Protein AF-A0A7J9DS82-F1 (afdb_monomer)
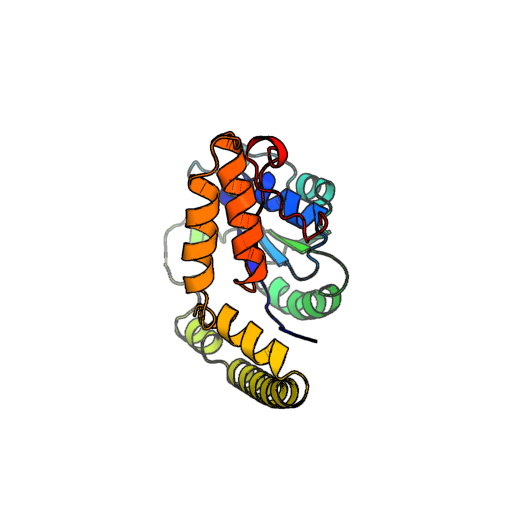
Radius of gyration: 23.94 Å; Cα contacts (8 Å, |Δi|>4): 193; chains: 1; bounding box: 48×36×72 Å

Solvent-accessible surface area (backbone atoms only — not comparable to full-atom values): 13543 Å² total; per-residue (Å²): 141,81,75,94,74,72,58,73,47,82,41,46,65,71,61,70,76,49,60,68,64,79,55,38,52,52,26,74,71,60,43,21,61,41,41,36,41,36,54,46,57,62,67,50,96,93,37,59,28,76,81,83,56,79,75,62,62,62,59,54,42,44,75,34,63,37,45,70,44,84,35,80,53,50,78,74,41,54,71,67,40,54,67,51,51,67,67,44,44,80,77,44,29,35,38,36,39,38,34,38,81,78,55,77,57,67,79,65,78,61,73,86,77,80,57,77,48,69,70,56,51,53,47,66,78,63,32,71,66,58,56,52,54,49,53,56,48,51,56,51,47,57,55,44,40,75,76,37,54,70,61,40,56,52,51,49,30,54,74,73,68,52,80,57,90,70,52,67,57,51,54,59,54,50,54,60,61,75,71,44,94,86,64,60,76,72,52,48,57,22,55,45,50,53,55,45,58,78,59,40,77,84,72,77,84,82,58,87,94,38,34,85,77,65,25,60,64,52,85,92,57,79,90,132

InterPro domains:
  IPR005474 Transketolase, N-terminal [PF00456] (21-73)
  IPR029061 Thiamin diphosphate-binding fold [SSF52518] (1-153)
  IPR033247 Transketolase family [PTHR43522] (126-224)

Structure (mmCIF, N/CA/C/O backbone):
data_AF-A0A7J9DS82-F1
#
_entry.id   AF-A0A7J9DS82-F1
#
loop_
_atom_site.group_PDB
_atom_site.id
_atom_site.type_symbol
_atom_site.label_atom_id
_atom_site.label_alt_id
_atom_site.label_comp_id
_atom_site.label_asym_id
_atom_site.label_entity_id
_atom_site.label_seq_id
_atom_site.pdbx_PDB_ins_code
_atom_site.Cartn_x
_atom_site.Cartn_y
_atom_site.Cartn_z
_atom_site.occupancy
_atom_site.B_iso_or_equiv
_atom_site.auth_seq_id
_atom_site.auth_comp_id
_atom_site.auth_asym_id
_atom_site.auth_atom_id
_atom_site.pdbx_PDB_model_num
ATOM 1 N N . PRO A 1 1 ? -9.208 -15.471 2.250 1.00 30.52 1 PRO A N 1
ATOM 2 C CA . PRO A 1 1 ? -8.868 -15.250 0.818 1.00 30.52 1 PRO A CA 1
ATOM 3 C C . PRO A 1 1 ? -9.475 -13.934 0.279 1.00 30.52 1 PRO A C 1
ATOM 5 O O . PRO A 1 1 ? -10.010 -13.883 -0.823 1.00 30.52 1 PRO A O 1
ATOM 8 N N . LEU A 1 2 ? -9.360 -12.868 1.082 1.00 27.88 2 LEU A N 1
ATOM 9 C CA . LEU A 1 2 ? -9.890 -11.531 0.814 1.00 27.88 2 LEU A CA 1
ATOM 10 C C . LEU A 1 2 ? -9.008 -10.788 -0.206 1.00 27.88 2 LEU A C 1
ATOM 12 O O . LEU A 1 2 ? -7.780 -10.830 -0.115 1.00 27.88 2 LEU A O 1
ATOM 16 N N . GLY A 1 3 ? -9.654 -10.117 -1.162 1.00 30.14 3 GLY A N 1
ATOM 17 C CA . GLY A 1 3 ? -9.107 -9.014 -1.958 1.00 30.14 3 GLY A CA 1
ATOM 18 C C . GLY A 1 3 ? -7.920 -9.340 -2.873 1.00 30.14 3 GLY A C 1
ATOM 19 O O . GLY A 1 3 ? -6.751 -9.282 -2.476 1.00 30.14 3 GLY A O 1
ATOM 20 N N . GLN A 1 4 ? -8.197 -9.548 -4.162 1.00 33.03 4 GLN A N 1
ATOM 21 C CA . GLN A 1 4 ? -7.208 -9.384 -5.238 1.00 33.03 4 GLN A CA 1
ATOM 22 C C . GLN A 1 4 ? -6.953 -7.891 -5.539 1.00 33.03 4 GLN A C 1
ATOM 24 O O . GLN A 1 4 ? -6.924 -7.479 -6.694 1.00 33.03 4 GLN A O 1
ATOM 29 N N . GLY A 1 5 ? -6.750 -7.068 -4.507 1.00 29.88 5 GLY A N 1
ATOM 30 C CA . GLY A 1 5 ? -6.285 -5.695 -4.680 1.00 29.88 5 GLY A CA 1
ATOM 31 C C . GLY A 1 5 ? -4.834 -5.715 -5.153 1.00 29.88 5 GLY A C 1
ATOM 32 O O . GLY A 1 5 ? -3.946 -6.172 -4.432 1.00 29.88 5 GLY A O 1
ATOM 33 N N . ILE A 1 6 ? -4.596 -5.280 -6.388 1.00 35.94 6 ILE A N 1
ATOM 34 C CA . ILE A 1 6 ? -3.251 -5.094 -6.929 1.00 35.94 6 ILE A CA 1
ATOM 35 C C . ILE A 1 6 ? -2.902 -3.621 -6.727 1.00 35.94 6 ILE A C 1
ATOM 37 O O . ILE A 1 6 ? -3.428 -2.763 -7.431 1.00 35.94 6 ILE A O 1
ATOM 41 N N . ALA A 1 7 ? -2.003 -3.324 -5.793 1.00 37.00 7 ALA A N 1
ATOM 42 C CA . ALA A 1 7 ? -1.363 -2.018 -5.750 1.00 37.00 7 ALA A CA 1
ATOM 43 C C . ALA A 1 7 ? -0.255 -2.005 -6.813 1.00 37.00 7 ALA A C 1
ATOM 45 O O . ALA A 1 7 ? 0.820 -2.572 -6.611 1.00 37.00 7 ALA A O 1
ATOM 46 N N . ASN A 1 8 ? -0.547 -1.418 -7.974 1.00 43.97 8 ASN A N 1
ATOM 47 C CA . ASN A 1 8 ? 0.455 -1.147 -9.000 1.00 43.97 8 ASN A CA 1
ATOM 48 C C . ASN A 1 8 ? 0.922 0.298 -8.847 1.00 43.97 8 ASN A C 1
ATOM 50 O O . ASN A 1 8 ? 0.106 1.216 -8.913 1.00 43.97 8 ASN A O 1
ATOM 54 N N . ALA A 1 9 ? 2.228 0.496 -8.696 1.00 51.62 9 ALA A N 1
ATOM 55 C CA . ALA A 1 9 ? 2.838 1.817 -8.767 1.00 51.62 9 ALA A CA 1
ATOM 56 C C . ALA A 1 9 ? 3.630 1.933 -10.074 1.00 51.62 9 ALA A C 1
ATOM 58 O O . ALA A 1 9 ? 4.423 1.052 -10.415 1.00 51.62 9 ALA A O 1
ATOM 59 N N . VAL A 1 10 ? 3.413 3.013 -10.821 1.00 54.78 10 VAL A N 1
ATOM 60 C CA . VAL A 1 10 ? 4.200 3.336 -12.017 1.00 54.78 10 VAL A CA 1
ATOM 61 C C . VAL A 1 10 ? 5.032 4.567 -11.692 1.00 54.78 10 VAL A C 1
ATOM 63 O O . VAL A 1 10 ? 4.479 5.625 -11.407 1.00 54.78 10 VAL A O 1
ATOM 66 N N . GLY A 1 11 ? 6.354 4.413 -11.703 1.00 55.84 11 GLY A N 1
ATOM 67 C CA . GLY A 1 11 ? 7.311 5.472 -11.399 1.00 55.84 11 GLY A CA 1
ATOM 68 C C . GLY A 1 11 ? 8.195 5.806 -12.601 1.00 55.84 11 GLY A C 1
ATOM 69 O O . GLY A 1 11 ? 8.506 4.951 -13.431 1.00 55.84 11 GLY A O 1
ATOM 70 N N . ARG A 1 12 ? 8.625 7.067 -12.683 1.00 54.19 12 ARG A N 1
ATOM 71 C CA . ARG A 1 12 ? 9.670 7.549 -13.608 1.00 54.19 12 ARG A CA 1
ATOM 72 C C . ARG A 1 12 ? 10.930 7.927 -12.832 1.00 54.19 12 ARG A C 1
ATOM 74 O O . ARG A 1 12 ? 10.875 8.044 -11.612 1.00 54.19 12 ARG A O 1
ATOM 81 N N . ILE A 1 13 ? 12.032 8.199 -13.535 1.00 52.44 13 ILE A N 1
ATOM 82 C CA . ILE A 1 13 ? 13.328 8.629 -12.967 1.00 52.44 13 ILE A CA 1
ATOM 83 C C . ILE A 1 13 ? 13.188 9.664 -11.833 1.00 52.44 13 ILE A C 1
ATOM 85 O O . ILE A 1 13 ? 13.782 9.474 -10.773 1.00 52.44 13 ILE A O 1
ATOM 89 N N . GLY A 1 14 ? 12.358 10.703 -12.000 1.00 49.75 14 GLY A N 1
ATOM 90 C CA . GLY A 1 14 ? 12.121 11.712 -10.953 1.00 49.75 14 GLY A CA 1
ATOM 91 C C . GLY A 1 14 ? 11.566 11.132 -9.644 1.00 49.75 14 GLY A C 1
ATOM 92 O O . GLY A 1 14 ? 12.043 11.475 -8.568 1.00 49.75 14 GLY A O 1
ATOM 93 N N . SER A 1 15 ? 10.661 10.153 -9.732 1.00 58.34 15 SER A N 1
ATOM 94 C CA . SER A 1 15 ? 10.080 9.455 -8.575 1.00 58.34 15 SER A CA 1
ATOM 95 C C . SER A 1 15 ? 11.075 8.554 -7.839 1.00 58.34 15 SER A C 1
ATOM 97 O O . SER A 1 15 ? 10.766 8.097 -6.746 1.00 58.34 15 SER A O 1
ATOM 99 N N . CYS A 1 16 ? 12.230 8.244 -8.432 1.00 56.97 16 CYS A N 1
ATOM 100 C CA . CYS A 1 16 ? 13.270 7.447 -7.785 1.00 56.97 16 CYS A CA 1
ATOM 101 C C . CYS A 1 16 ? 14.349 8.303 -7.112 1.00 56.97 16 CYS A C 1
ATOM 103 O O . CYS A 1 16 ? 15.064 7.761 -6.266 1.00 56.97 16 CYS A O 1
ATOM 105 N N . ARG A 1 17 ? 14.474 9.591 -7.478 1.00 54.09 17 ARG A N 1
ATOM 106 C CA . ARG A 1 17 ? 15.357 10.564 -6.804 1.00 54.09 17 ARG A CA 1
ATOM 107 C C . ARG A 1 17 ? 14.782 10.994 -5.457 1.00 54.09 17 ARG A C 1
ATOM 109 O O . ARG A 1 17 ? 15.507 11.121 -4.478 1.00 54.09 17 ARG A O 1
ATOM 116 N N . GLU A 1 18 ? 13.473 11.183 -5.409 1.00 54.72 18 GLU A N 1
ATOM 117 C CA . GLU A 1 18 ? 12.732 11.514 -4.198 1.00 54.72 18 GLU A CA 1
ATOM 118 C C . GLU A 1 18 ? 12.217 10.205 -3.578 1.00 54.72 18 GLU A C 1
ATOM 120 O O . GLU A 1 18 ? 11.753 9.337 -4.301 1.00 54.72 18 GLU A O 1
ATOM 125 N N . THR A 1 19 ? 12.277 10.036 -2.254 1.00 58.62 19 THR A N 1
ATOM 126 C CA . THR A 1 19 ? 11.684 8.916 -1.473 1.00 58.62 19 THR A CA 1
ATOM 127 C C . THR A 1 19 ? 12.458 7.588 -1.333 1.00 58.62 19 THR A C 1
ATOM 129 O O . THR A 1 19 ? 12.018 6.511 -1.737 1.00 58.62 19 THR A O 1
ATOM 132 N N . LEU A 1 20 ? 13.555 7.619 -0.563 1.00 60.50 20 LEU A N 1
ATOM 133 C CA . LEU A 1 20 ? 14.144 6.410 0.045 1.00 60.50 20 LEU A CA 1
ATOM 134 C C . LEU A 1 20 ? 13.161 5.686 0.990 1.00 60.50 20 LEU A C 1
ATOM 136 O O . LEU A 1 20 ? 13.060 4.463 0.932 1.00 60.50 20 LEU A O 1
ATOM 140 N N . GLY A 1 21 ? 12.401 6.427 1.810 1.00 60.81 21 GLY A N 1
ATOM 141 C CA . GLY A 1 21 ? 11.472 5.860 2.803 1.00 60.81 21 GLY A CA 1
ATOM 142 C C . GLY A 1 21 ? 10.314 5.059 2.196 1.00 60.81 21 GLY A C 1
ATOM 143 O O . GLY A 1 21 ? 10.011 3.956 2.649 1.00 60.81 21 GLY A O 1
ATOM 144 N N . SER A 1 22 ? 9.719 5.559 1.110 1.00 68.81 22 SER A N 1
ATOM 145 C CA . SER A 1 22 ? 8.618 4.876 0.412 1.00 68.81 22 SER A CA 1
ATOM 146 C C . SER A 1 22 ? 9.063 3.599 -0.307 1.00 68.81 22 SER A C 1
ATOM 148 O O . SER A 1 22 ? 8.237 2.734 -0.587 1.00 68.81 22 SER A O 1
ATOM 150 N N . CYS A 1 23 ? 10.364 3.453 -0.581 1.00 74.81 23 CYS A N 1
ATOM 151 C CA . CYS A 1 23 ? 10.937 2.258 -1.198 1.00 74.81 23 CYS A CA 1
ATOM 152 C C . CYS A 1 23 ? 11.501 1.270 -0.161 1.00 74.81 23 CYS A C 1
ATOM 154 O O . CYS A 1 23 ? 11.502 0.061 -0.408 1.00 74.81 23 CYS A O 1
ATOM 156 N N . SER A 1 24 ? 11.973 1.753 0.995 1.00 76.69 24 SER A N 1
ATOM 157 C CA . SER A 1 24 ? 12.570 0.919 2.045 1.00 76.69 24 SER A CA 1
ATOM 158 C C . SER A 1 24 ? 11.532 0.214 2.921 1.00 76.69 24 SER A C 1
ATOM 160 O O . SER A 1 24 ? 11.720 -0.958 3.242 1.00 76.69 24 SER A O 1
ATOM 162 N N . LEU A 1 25 ? 10.415 0.871 3.253 1.00 76.56 25 LEU A N 1
ATOM 163 C CA . LEU A 1 25 ? 9.360 0.291 4.097 1.00 76.56 25 LEU A CA 1
ATOM 164 C C . LEU A 1 25 ? 8.693 -0.945 3.466 1.00 76.56 25 LEU A C 1
ATOM 166 O O . LEU A 1 25 ? 8.642 -1.986 4.123 1.00 76.56 25 LEU A O 1
ATOM 170 N N . PRO A 1 26 ? 8.281 -0.931 2.178 1.00 76.50 26 PRO A N 1
ATOM 171 C CA . PRO A 1 26 ? 7.834 -2.154 1.503 1.00 76.50 26 PRO A CA 1
ATOM 172 C C . PRO A 1 26 ? 8.915 -3.242 1.458 1.00 76.50 26 PRO A C 1
ATOM 174 O O . PRO A 1 26 ? 8.613 -4.439 1.444 1.00 76.50 26 PRO A O 1
ATOM 177 N N . GLY A 1 27 ? 10.180 -2.802 1.437 1.00 70.88 27 GLY A N 1
ATOM 178 C CA . GLY A 1 27 ? 11.386 -3.588 1.669 1.00 70.88 27 GLY A CA 1
ATOM 179 C C . GLY A 1 27 ? 11.293 -4.445 2.917 1.00 70.88 27 GLY A C 1
ATOM 180 O O . GLY A 1 27 ? 11.295 -5.675 2.849 1.00 70.88 27 GLY A O 1
ATOM 181 N N . HIS A 1 28 ? 11.159 -3.767 4.041 1.00 78.00 28 HIS A N 1
ATOM 182 C CA . HIS A 1 28 ? 11.120 -4.369 5.356 1.00 78.00 28 HIS A CA 1
ATOM 183 C C . HIS A 1 28 ? 9.863 -5.227 5.588 1.00 78.00 28 HIS A C 1
ATOM 185 O O . HIS A 1 28 ? 9.982 -6.383 5.979 1.00 78.00 28 HIS A O 1
ATOM 191 N N . TRP A 1 29 ? 8.673 -4.724 5.238 1.00 77.69 29 TRP A N 1
ATOM 192 C CA . TRP A 1 29 ? 7.386 -5.394 5.500 1.00 77.69 29 TRP A CA 1
ATOM 193 C C . TRP A 1 29 ? 7.033 -6.545 4.550 1.00 77.69 29 TRP A C 1
ATOM 195 O O . TRP A 1 29 ? 5.969 -7.148 4.665 1.00 77.69 29 TRP A O 1
ATOM 205 N N . GLY A 1 30 ? 7.890 -6.856 3.574 1.00 75.50 30 GLY A N 1
ATOM 206 C CA . GLY A 1 30 ? 7.694 -8.028 2.719 1.00 75.50 30 GLY A CA 1
ATOM 207 C C . GLY A 1 30 ? 6.415 -7.987 1.870 1.00 75.50 30 GLY A C 1
ATOM 208 O O . GLY A 1 30 ? 5.793 -9.026 1.660 1.00 75.50 30 GLY A O 1
ATOM 209 N N . LEU A 1 31 ? 6.025 -6.813 1.352 1.00 78.88 31 LEU A N 1
ATOM 210 C CA . LEU A 1 31 ? 4.782 -6.612 0.587 1.00 78.88 31 LEU A CA 1
ATOM 211 C C . LEU A 1 31 ? 4.788 -7.332 -0.782 1.00 78.88 31 LEU A C 1
ATOM 213 O O . LEU A 1 31 ? 4.909 -6.708 -1.832 1.00 78.88 31 LEU A O 1
ATOM 217 N N . GLY A 1 32 ? 4.633 -8.660 -0.797 1.00 74.94 32 GLY A N 1
ATOM 218 C CA . GLY A 1 32 ? 4.794 -9.516 -1.986 1.00 74.94 32 GLY A CA 1
ATOM 219 C C . GLY A 1 32 ? 3.800 -9.286 -3.130 1.00 74.94 32 GLY A C 1
ATOM 220 O O . GLY A 1 32 ? 4.034 -9.733 -4.250 1.00 74.94 32 GLY A O 1
ATOM 221 N N . LYS A 1 33 ? 2.705 -8.562 -2.871 1.00 77.94 33 LYS A N 1
ATOM 222 C CA . LYS A 1 33 ? 1.733 -8.155 -3.897 1.00 77.94 33 LYS A CA 1
ATOM 223 C C . LYS A 1 33 ? 2.092 -6.830 -4.582 1.00 77.94 33 LYS A C 1
ATOM 225 O O . LYS A 1 33 ? 1.454 -6.496 -5.578 1.00 77.94 33 LYS A O 1
ATOM 230 N N . LEU A 1 34 ? 3.074 -6.087 -4.065 1.00 80.44 34 LEU A N 1
ATOM 231 C CA . LEU A 1 34 ? 3.502 -4.812 -4.632 1.00 80.44 34 LEU A CA 1
ATOM 232 C C . LEU A 1 34 ? 4.396 -5.045 -5.853 1.00 80.44 34 LEU A C 1
ATOM 234 O O . LEU A 1 34 ? 5.431 -5.716 -5.772 1.00 80.44 34 LEU A O 1
ATOM 238 N N . ILE A 1 35 ? 3.985 -4.458 -6.975 1.00 78.19 35 ILE A N 1
ATOM 239 C CA . ILE A 1 35 ? 4.744 -4.451 -8.222 1.00 78.19 35 ILE A CA 1
ATOM 240 C C . ILE A 1 35 ? 4.925 -2.995 -8.646 1.00 78.19 35 ILE A C 1
ATOM 242 O O . ILE A 1 35 ? 3.948 -2.266 -8.833 1.00 78.19 35 ILE A O 1
ATOM 246 N N . ALA A 1 36 ? 6.182 -2.583 -8.791 1.00 79.25 36 ALA A N 1
ATOM 247 C CA . ALA A 1 36 ? 6.544 -1.265 -9.290 1.00 79.25 36 ALA A CA 1
ATOM 248 C C . ALA A 1 36 ? 7.110 -1.378 -10.707 1.00 79.25 36 ALA A C 1
ATOM 250 O O . ALA A 1 36 ? 7.955 -2.235 -10.969 1.00 79.25 36 ALA A O 1
ATOM 251 N N . PHE A 1 37 ? 6.669 -0.506 -11.610 1.00 78.88 37 PHE A N 1
ATOM 252 C CA . PHE A 1 37 ? 7.260 -0.360 -12.939 1.00 78.88 37 PHE A CA 1
ATOM 253 C C . PHE A 1 37 ? 8.122 0.895 -12.973 1.00 78.88 37 PHE A C 1
ATOM 255 O O . PHE A 1 37 ? 7.641 1.980 -12.648 1.00 78.88 37 PHE A O 1
ATOM 262 N N . TYR A 1 38 ? 9.376 0.733 -13.381 1.00 78.19 38 TYR A N 1
ATOM 263 C CA . TYR A 1 38 ? 10.327 1.816 -13.564 1.00 78.19 38 TYR A CA 1
ATOM 264 C C . TYR A 1 38 ? 10.634 1.998 -15.049 1.00 78.19 38 TYR A C 1
ATOM 266 O O . TYR A 1 38 ? 11.167 1.093 -15.692 1.00 78.19 38 TYR A O 1
ATOM 274 N N . ASP A 1 39 ? 10.261 3.161 -15.577 1.00 79.25 39 ASP A N 1
ATOM 275 C CA . ASP A 1 39 ? 10.543 3.583 -16.950 1.00 79.25 39 ASP A CA 1
ATOM 276 C C . ASP A 1 39 ? 11.971 4.146 -17.039 1.00 79.25 39 ASP A C 1
ATOM 278 O O . ASP A 1 39 ? 12.222 5.301 -16.683 1.00 79.25 39 ASP A O 1
ATOM 282 N N . ASP A 1 40 ? 12.911 3.300 -17.468 1.00 79.31 40 ASP A N 1
ATOM 283 C CA . ASP A 1 40 ? 14.314 3.660 -17.676 1.00 79.31 40 ASP A CA 1
ATOM 284 C C . ASP A 1 40 ? 14.533 4.109 -19.126 1.00 79.31 40 ASP A C 1
ATOM 286 O O . ASP A 1 40 ? 14.850 3.308 -20.009 1.00 79.31 40 ASP A O 1
ATOM 290 N N . ASN A 1 41 ? 14.350 5.405 -19.371 1.00 75.81 41 ASN A N 1
ATOM 291 C CA . ASN A 1 41 ? 14.549 6.022 -20.684 1.00 75.81 41 ASN A CA 1
ATOM 292 C C . ASN A 1 41 ? 15.777 6.946 -20.762 1.00 75.81 41 ASN A C 1
ATOM 294 O O . ASN A 1 41 ? 16.025 7.534 -21.814 1.00 75.81 41 ASN A O 1
ATOM 298 N N . ARG A 1 42 ? 16.541 7.061 -19.664 1.00 76.06 42 ARG A N 1
ATOM 299 C CA . ARG A 1 42 ? 17.733 7.918 -19.506 1.00 76.06 42 ARG A CA 1
ATOM 300 C C . ARG A 1 42 ? 17.532 9.412 -19.793 1.00 76.06 42 ARG A C 1
ATOM 302 O O . ARG A 1 42 ? 18.496 10.131 -20.045 1.00 76.06 42 ARG A O 1
ATOM 309 N N . ILE A 1 43 ? 16.295 9.904 -19.734 1.00 74.12 43 ILE A N 1
ATOM 310 C CA . ILE A 1 43 ? 15.973 11.312 -19.980 1.00 74.12 43 ILE A CA 1
ATOM 311 C C . ILE A 1 43 ? 15.336 11.930 -18.735 1.00 74.12 43 ILE A C 1
ATOM 313 O O . ILE A 1 43 ? 14.412 11.386 -18.130 1.00 74.12 43 ILE A O 1
ATOM 317 N N . SER A 1 44 ? 15.821 13.112 -18.376 1.00 74.38 44 SER A N 1
ATOM 318 C CA . SER A 1 44 ? 15.251 14.003 -17.369 1.00 74.38 44 SER A CA 1
ATOM 319 C C . SER A 1 44 ?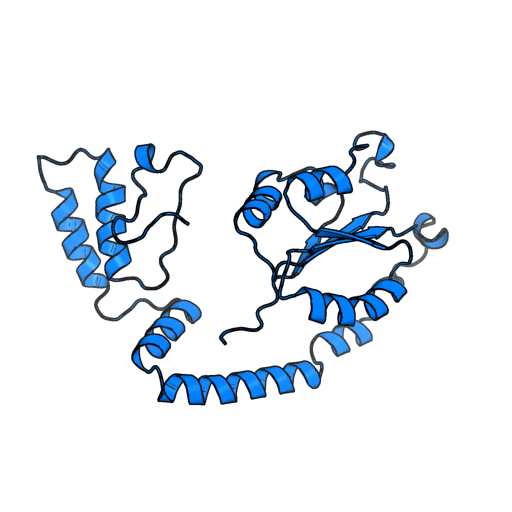 14.851 15.343 -18.000 1.00 74.38 44 SER A C 1
ATOM 321 O O . SER A 1 44 ? 15.080 15.566 -19.189 1.00 74.38 44 SER A O 1
ATOM 323 N N . ILE A 1 45 ? 14.242 16.239 -17.216 1.00 73.12 45 ILE A N 1
ATOM 324 C CA . ILE A 1 45 ? 13.876 17.589 -17.686 1.00 73.12 45 ILE A CA 1
ATOM 325 C C . ILE A 1 45 ? 15.122 18.362 -18.150 1.00 73.12 45 ILE A C 1
ATOM 327 O O . ILE A 1 45 ? 15.067 19.045 -19.168 1.00 73.12 45 ILE A O 1
ATOM 331 N N . ASP A 1 46 ? 16.252 18.176 -17.463 1.00 74.19 46 ASP A N 1
ATOM 332 C CA . ASP A 1 46 ? 17.526 18.842 -17.762 1.00 74.19 46 ASP A CA 1
ATOM 333 C C . ASP A 1 46 ? 18.363 18.111 -18.833 1.00 74.19 46 ASP A C 1
ATOM 335 O O . ASP A 1 46 ? 19.523 18.448 -19.064 1.00 74.19 46 ASP A O 1
ATOM 339 N N . GLY A 1 47 ? 17.790 17.104 -19.503 1.00 73.31 47 GLY A N 1
ATOM 340 C CA . GLY A 1 47 ? 18.475 16.295 -20.511 1.00 73.31 47 GLY A CA 1
ATOM 341 C C . GLY A 1 47 ? 18.919 14.932 -19.984 1.00 73.31 47 GLY A C 1
ATOM 342 O O . GLY A 1 47 ? 18.204 14.300 -19.201 1.00 73.31 47 GLY A O 1
ATOM 343 N N . ASP A 1 48 ? 20.068 14.446 -20.459 1.00 77.44 48 ASP A N 1
ATOM 344 C CA . ASP A 1 48 ? 20.581 13.110 -20.132 1.00 77.44 48 ASP A CA 1
ATOM 345 C C . ASP A 1 48 ? 20.724 12.919 -18.615 1.00 77.44 48 ASP A C 1
ATOM 347 O O . ASP A 1 48 ? 21.265 13.767 -17.900 1.00 77.44 48 ASP A O 1
ATOM 351 N N . THR A 1 49 ? 20.238 11.785 -18.113 1.00 79.06 49 THR A N 1
ATOM 352 C CA . THR A 1 49 ? 20.372 11.425 -16.701 1.00 79.06 49 THR A CA 1
ATOM 353 C C . THR A 1 49 ? 21.815 11.368 -16.221 1.00 79.06 49 THR A C 1
ATOM 355 O O . THR A 1 49 ? 22.042 11.677 -15.055 1.00 79.06 49 THR A O 1
ATOM 358 N N . GLU A 1 50 ? 22.787 11.064 -17.086 1.00 83.38 50 GLU A N 1
ATOM 359 C CA . GLU A 1 50 ? 24.211 10.992 -16.720 1.00 83.38 50 GLU A CA 1
ATOM 360 C C . GLU A 1 50 ? 24.743 12.307 -16.118 1.00 83.38 50 GLU A C 1
ATOM 362 O O . GLU A 1 50 ? 25.699 12.301 -15.346 1.00 83.38 50 GLU A O 1
ATOM 367 N N . ILE A 1 51 ? 24.088 13.438 -16.404 1.00 82.75 51 ILE A N 1
ATOM 368 C CA . ILE A 1 51 ? 24.477 14.762 -15.902 1.00 82.75 51 ILE A CA 1
ATOM 369 C C . ILE A 1 51 ? 24.265 14.880 -14.382 1.00 82.75 51 ILE A C 1
ATOM 371 O O . ILE A 1 51 ? 24.991 15.611 -13.712 1.00 82.75 51 ILE A O 1
ATOM 375 N N . ALA A 1 52 ? 23.277 14.177 -13.819 1.00 78.50 52 ALA A N 1
ATOM 376 C CA . ALA A 1 52 ? 22.877 14.361 -12.418 1.00 78.50 52 ALA A CA 1
ATOM 377 C C . ALA A 1 52 ? 22.410 13.083 -11.696 1.00 78.50 52 ALA A C 1
ATOM 379 O O . ALA A 1 52 ? 22.020 13.141 -10.531 1.00 78.50 52 ALA A O 1
ATOM 380 N N . PHE A 1 53 ? 22.380 11.931 -12.366 1.00 79.88 53 PHE A N 1
ATOM 381 C CA . PHE A 1 53 ? 21.845 10.686 -11.819 1.00 79.88 53 PHE A CA 1
ATOM 382 C C . PHE A 1 53 ? 22.432 9.458 -12.516 1.00 79.88 53 PHE A C 1
ATOM 384 O O . PHE A 1 53 ? 21.902 8.962 -13.506 1.00 79.88 53 PHE A O 1
ATOM 391 N N . THR A 1 54 ? 23.524 8.964 -11.940 1.00 85.81 54 THR A N 1
ATOM 392 C CA . THR A 1 54 ? 24.326 7.834 -12.438 1.00 85.81 54 THR A CA 1
ATOM 393 C C . THR A 1 54 ? 24.289 6.624 -11.500 1.00 85.81 54 THR A C 1
ATOM 395 O O . THR A 1 54 ? 25.085 5.691 -11.627 1.00 85.81 54 THR A O 1
ATOM 398 N N . GLU A 1 55 ? 23.382 6.625 -10.519 1.00 85.62 55 GLU A N 1
ATOM 399 C CA . GLU A 1 55 ? 23.306 5.546 -9.539 1.00 85.62 55 GLU A CA 1
ATOM 400 C C . GLU A 1 55 ? 22.848 4.218 -10.156 1.00 85.62 55 GLU A C 1
ATOM 402 O O . GLU A 1 55 ? 22.099 4.147 -11.133 1.00 85.62 55 GLU A O 1
ATOM 407 N N . ARG A 1 56 ? 23.247 3.127 -9.504 1.00 85.81 56 ARG A N 1
ATOM 408 C CA . ARG A 1 56 ? 22.777 1.778 -9.819 1.00 85.81 56 ARG A CA 1
ATOM 409 C C . ARG A 1 56 ? 21.462 1.497 -9.099 1.00 85.81 56 ARG A C 1
ATOM 411 O O . ARG A 1 56 ? 21.450 0.950 -7.997 1.00 85.81 56 ARG A O 1
ATOM 418 N N . ILE A 1 57 ? 20.354 1.874 -9.734 1.00 84.19 57 ILE A N 1
ATOM 419 C CA . ILE A 1 57 ? 18.990 1.710 -9.197 1.00 84.19 57 ILE A CA 1
ATOM 420 C C . ILE A 1 57 ? 18.694 0.246 -8.877 1.00 84.19 57 ILE A C 1
ATOM 422 O O . ILE A 1 57 ? 18.134 -0.063 -7.830 1.00 84.19 57 ILE A O 1
ATOM 426 N N . ASP A 1 58 ? 19.132 -0.668 -9.741 1.00 85.62 58 ASP A N 1
ATOM 427 C CA . ASP A 1 58 ? 19.029 -2.104 -9.507 1.00 85.62 58 ASP A CA 1
ATOM 428 C C . ASP A 1 58 ? 19.651 -2.503 -8.171 1.00 85.62 58 ASP A C 1
ATOM 430 O O . ASP A 1 58 ? 19.004 -3.151 -7.351 1.00 85.62 58 ASP A O 1
ATOM 434 N N . LYS A 1 59 ? 20.874 -2.037 -7.911 1.00 89.50 59 LYS A N 1
ATOM 435 C CA . LYS A 1 59 ? 21.598 -2.358 -6.681 1.00 89.50 59 LYS A CA 1
ATOM 436 C C . LYS A 1 59 ? 20.977 -1.704 -5.457 1.00 89.50 59 LYS A C 1
ATOM 438 O O . LYS A 1 59 ? 20.911 -2.342 -4.409 1.00 89.50 59 LYS A O 1
ATOM 443 N N . ARG A 1 60 ? 20.463 -0.477 -5.582 1.00 87.44 60 ARG A N 1
ATOM 444 C CA . ARG A 1 60 ? 19.724 0.175 -4.495 1.00 87.44 60 ARG A CA 1
ATOM 445 C C . ARG A 1 60 ? 18.495 -0.640 -4.102 1.00 87.44 60 ARG A C 1
ATOM 447 O O . ARG A 1 60 ? 18.322 -0.945 -2.929 1.00 87.44 60 ARG A O 1
ATOM 454 N N . PHE A 1 61 ? 17.664 -1.027 -5.064 1.00 86.38 61 PHE A N 1
ATOM 455 C CA . PHE A 1 61 ? 16.438 -1.771 -4.775 1.00 86.38 61 PHE A CA 1
ATOM 456 C C . PHE A 1 61 ? 16.711 -3.202 -4.296 1.00 86.38 61 PHE A C 1
ATOM 458 O O . PHE A 1 61 ? 16.043 -3.655 -3.366 1.00 86.38 61 PHE A O 1
ATOM 465 N N . GLU A 1 62 ? 17.728 -3.884 -4.833 1.00 87.56 62 GLU A N 1
ATOM 466 C CA . GLU A 1 62 ? 18.217 -5.155 -4.275 1.00 87.56 62 GLU A CA 1
ATOM 467 C C . GLU A 1 62 ? 18.649 -4.995 -2.807 1.00 87.56 62 GLU A C 1
ATOM 469 O O . GLU A 1 62 ? 18.259 -5.805 -1.966 1.00 87.56 62 GLU A O 1
ATOM 474 N N . GLY A 1 63 ? 19.380 -3.923 -2.477 1.00 86.94 63 GLY A N 1
ATOM 475 C CA . GLY A 1 63 ? 19.778 -3.593 -1.103 1.00 86.94 63 GLY A CA 1
ATOM 476 C C . GLY A 1 63 ? 18.598 -3.292 -0.172 1.00 86.94 63 GLY A C 1
ATOM 477 O O . GLY A 1 63 ? 18.653 -3.595 1.015 1.00 86.94 63 GLY A O 1
ATOM 478 N N . LEU A 1 64 ? 17.491 -2.778 -0.716 1.00 86.56 64 LEU A N 1
ATOM 479 C CA . LEU A 1 64 ? 16.214 -2.608 -0.010 1.00 86.56 64 LEU A CA 1
ATOM 480 C C . LEU A 1 64 ? 15.370 -3.903 0.025 1.00 86.56 64 LEU A C 1
ATOM 482 O O . LEU A 1 64 ? 14.207 -3.892 0.431 1.00 86.56 64 LEU A O 1
ATOM 486 N N . GLY A 1 65 ? 15.923 -5.0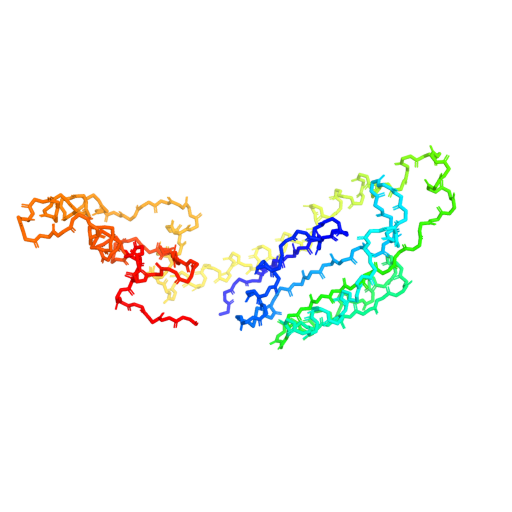31 -0.428 1.00 84.31 65 GLY A N 1
ATOM 487 C CA . GLY A 1 65 ? 15.294 -6.350 -0.398 1.00 84.31 65 GLY A CA 1
ATOM 488 C C . GLY A 1 65 ? 14.270 -6.603 -1.507 1.00 84.31 65 GLY A C 1
ATOM 489 O O . GLY A 1 65 ? 13.456 -7.521 -1.374 1.00 84.31 65 GLY A O 1
ATOM 490 N N . TRP A 1 66 ? 14.242 -5.794 -2.569 1.00 85.94 66 TRP A N 1
ATOM 491 C CA . TRP A 1 66 ? 13.355 -5.988 -3.719 1.00 85.94 66 TRP A CA 1
ATOM 492 C C . TRP A 1 66 ? 13.895 -7.029 -4.694 1.00 85.94 66 TRP A C 1
ATOM 494 O O . TRP A 1 66 ? 15.101 -7.162 -4.892 1.00 85.94 66 TRP A O 1
ATOM 504 N N . HIS A 1 67 ? 12.984 -7.740 -5.359 1.00 84.50 67 HIS A N 1
ATOM 505 C CA . HIS A 1 67 ? 13.346 -8.524 -6.529 1.00 84.50 67 HIS A CA 1
ATOM 506 C C . HIS A 1 67 ? 13.329 -7.624 -7.767 1.00 84.50 67 HIS A C 1
ATOM 508 O O . HIS A 1 67 ? 12.268 -7.137 -8.156 1.00 84.50 67 HIS A O 1
ATOM 514 N N . VAL A 1 68 ? 14.493 -7.393 -8.374 1.00 85.75 68 VAL A N 1
ATOM 515 C CA . VAL A 1 68 ? 14.622 -6.535 -9.557 1.00 85.75 68 VAL A CA 1
ATOM 516 C C . VAL A 1 68 ? 14.621 -7.386 -10.825 1.00 85.75 68 VAL A C 1
ATOM 518 O O . VAL A 1 68 ? 15.441 -8.289 -10.978 1.00 85.75 68 VAL A O 1
ATOM 521 N N . ILE A 1 69 ? 13.708 -7.085 -11.749 1.00 81.50 69 ILE A N 1
ATOM 522 C CA . ILE A 1 69 ? 13.622 -7.723 -13.066 1.00 81.50 69 ILE A CA 1
ATOM 523 C C . ILE A 1 69 ? 13.937 -6.682 -14.134 1.00 81.50 69 ILE A C 1
ATOM 525 O O . ILE A 1 69 ? 13.248 -5.669 -14.243 1.00 81.50 69 ILE A O 1
ATOM 529 N N . TRP A 1 70 ? 14.948 -6.963 -14.953 1.00 79.50 70 TRP A N 1
ATOM 530 C CA . TRP A 1 70 ? 15.324 -6.119 -16.083 1.00 79.50 70 TRP A CA 1
ATOM 531 C C . TRP A 1 70 ? 14.677 -6.593 -17.380 1.00 79.50 70 TRP A C 1
ATOM 533 O O . TRP A 1 70 ? 14.789 -7.763 -17.750 1.00 79.50 70 TRP A O 1
ATOM 543 N N . SER A 1 71 ? 14.072 -5.663 -18.119 1.00 74.38 71 SER A N 1
ATOM 544 C CA . SER A 1 71 ? 13.616 -5.893 -19.487 1.00 74.38 71 SER A CA 1
ATOM 545 C C . SER A 1 71 ? 14.156 -4.832 -20.439 1.00 74.38 71 SER A C 1
ATOM 547 O O . SER A 1 71 ? 13.953 -3.641 -20.229 1.00 74.38 71 SER A O 1
ATOM 549 N N . ARG A 1 72 ? 14.809 -5.280 -21.519 1.00 65.75 72 ARG A N 1
ATOM 550 C CA . ARG A 1 72 ? 15.362 -4.416 -22.582 1.00 65.75 72 ARG A CA 1
ATOM 551 C C . ARG A 1 72 ? 14.437 -4.211 -23.780 1.00 65.75 72 ARG A C 1
ATOM 553 O O . ARG A 1 72 ? 14.713 -3.372 -24.627 1.00 65.75 72 ARG A O 1
ATOM 560 N N . MET A 1 73 ? 13.376 -5.004 -23.897 1.00 55.78 73 MET A N 1
ATOM 561 C CA . MET A 1 73 ? 12.371 -4.823 -24.944 1.00 55.78 73 MET A CA 1
ATOM 562 C C . MET A 1 73 ? 11.180 -4.113 -24.306 1.00 55.78 73 MET A C 1
ATOM 564 O O . MET A 1 73 ? 10.768 -4.518 -23.226 1.00 55.78 73 MET A O 1
ATOM 568 N N . GLY A 1 74 ? 10.659 -3.059 -24.939 1.00 62.03 74 GLY A N 1
ATOM 569 C CA . GLY A 1 74 ? 9.532 -2.262 -24.438 1.00 62.03 74 GLY A CA 1
ATOM 570 C C . GLY A 1 74 ? 8.208 -3.039 -24.321 1.00 62.03 74 GLY A C 1
ATOM 571 O O . GLY A 1 74 ? 8.143 -4.137 -23.781 1.00 62.03 74 GLY A O 1
ATOM 572 N N . THR A 1 75 ? 7.109 -2.497 -24.842 1.00 51.84 75 THR A N 1
ATOM 573 C CA . THR A 1 75 ? 5.727 -3.029 -24.728 1.00 51.84 75 THR A CA 1
ATOM 574 C C . THR A 1 75 ? 5.553 -4.541 -24.979 1.00 51.84 75 THR A C 1
ATOM 576 O O . THR A 1 75 ? 4.720 -5.175 -24.332 1.00 51.84 75 THR A O 1
ATOM 579 N N . LEU A 1 76 ? 6.366 -5.156 -25.847 1.00 51.50 76 LEU A N 1
ATOM 580 C CA . LEU A 1 76 ? 6.380 -6.609 -26.106 1.00 51.50 76 LEU A CA 1
ATOM 581 C C . LEU A 1 76 ? 6.814 -7.459 -24.903 1.00 51.50 76 LEU A C 1
ATOM 583 O O . LEU A 1 76 ? 6.361 -8.594 -24.748 1.00 51.50 76 LEU A O 1
ATOM 587 N N . ALA A 1 77 ? 7.675 -6.925 -24.041 1.00 56.44 77 ALA A N 1
ATOM 588 C CA . ALA A 1 77 ? 8.038 -7.585 -22.801 1.00 56.44 77 ALA A CA 1
ATOM 589 C C . ALA A 1 77 ? 6.855 -7.613 -21.834 1.00 56.44 77 ALA A C 1
ATOM 591 O O . ALA A 1 77 ? 6.571 -8.664 -21.267 1.00 56.44 77 ALA A O 1
ATOM 592 N N . MET A 1 78 ? 6.107 -6.511 -21.713 1.00 57.81 78 MET A N 1
ATOM 593 C CA . MET A 1 78 ? 4.946 -6.414 -20.821 1.00 57.81 78 MET A CA 1
ATOM 594 C C . MET A 1 78 ? 3.973 -7.588 -21.033 1.00 57.81 78 MET A C 1
ATOM 596 O O . MET A 1 78 ? 3.581 -8.259 -20.081 1.00 57.81 78 MET A O 1
ATOM 600 N N . MET A 1 79 ? 3.668 -7.921 -22.294 1.00 57.19 79 MET A N 1
ATOM 601 C CA . MET A 1 79 ? 2.777 -9.037 -22.641 1.00 57.19 79 MET A CA 1
ATOM 602 C C . MET A 1 79 ? 3.334 -10.416 -22.251 1.00 57.19 79 MET A C 1
ATOM 604 O O . MET A 1 79 ? 2.571 -11.289 -21.843 1.00 57.19 79 MET A O 1
ATOM 608 N N . LYS A 1 80 ? 4.654 -10.622 -22.336 1.00 59.69 80 LYS A N 1
ATOM 609 C CA . LYS A 1 80 ? 5.313 -11.879 -21.932 1.00 59.69 80 LYS A CA 1
ATOM 610 C C . LYS A 1 80 ? 5.506 -11.986 -20.416 1.00 59.69 80 LYS A C 1
ATOM 612 O O . LYS A 1 80 ? 5.525 -13.091 -19.880 1.00 59.69 80 LYS A O 1
ATOM 617 N N . PHE A 1 81 ? 5.630 -10.854 -19.725 1.00 63.59 81 PHE A N 1
ATOM 618 C CA . PHE A 1 81 ? 5.888 -10.797 -18.287 1.00 63.59 81 PHE A CA 1
ATOM 619 C C . PHE A 1 81 ? 4.620 -10.845 -17.436 1.00 63.59 81 PHE A C 1
ATOM 621 O O . PHE A 1 81 ? 4.674 -11.378 -16.331 1.00 63.59 81 PHE A O 1
ATOM 628 N N . MET A 1 82 ? 3.467 -10.382 -17.929 1.00 65.31 82 MET A N 1
ATOM 629 C CA . MET A 1 82 ? 2.210 -10.421 -17.164 1.00 65.31 82 MET A CA 1
ATOM 630 C C . MET A 1 82 ? 1.845 -11.825 -16.624 1.00 65.31 82 MET A C 1
ATOM 632 O O . MET A 1 82 ? 1.481 -11.930 -15.447 1.00 65.31 82 MET A O 1
ATOM 636 N N . PRO A 1 83 ? 2.004 -12.927 -17.387 1.00 65.12 83 PRO A N 1
ATOM 637 C CA . PRO A 1 83 ? 1.828 -14.281 -16.855 1.00 65.12 83 PRO A CA 1
ATOM 638 C C . PRO A 1 83 ? 2.860 -14.678 -15.783 1.00 65.12 83 PRO A C 1
ATOM 640 O O . PRO A 1 83 ? 2.526 -15.414 -14.855 1.00 65.12 83 PRO A O 1
ATOM 643 N N . LEU A 1 84 ? 4.102 -14.189 -15.876 1.00 63.19 84 LEU A N 1
ATOM 644 C CA . LEU A 1 84 ? 5.162 -14.447 -14.891 1.00 63.19 84 LEU A CA 1
ATOM 645 C C . LEU A 1 84 ? 4.930 -13.668 -13.592 1.00 63.19 84 LEU A C 1
ATOM 647 O O . LEU A 1 84 ? 5.080 -14.238 -12.513 1.00 63.19 84 LEU A O 1
ATOM 651 N N . LEU A 1 85 ? 4.478 -12.413 -13.681 1.00 62.91 85 LEU A N 1
ATOM 652 C CA . LEU A 1 85 ? 4.074 -11.616 -12.520 1.00 62.91 85 LEU A CA 1
ATOM 653 C C . LEU A 1 85 ? 2.950 -12.313 -11.749 1.00 62.91 85 LEU A C 1
ATOM 655 O O . LEU A 1 85 ? 3.013 -12.399 -10.527 1.00 62.91 85 LEU A O 1
ATOM 659 N N . ARG A 1 86 ? 1.967 -12.904 -12.446 1.00 63.41 86 ARG A N 1
ATOM 660 C CA . ARG A 1 86 ? 0.901 -13.694 -11.803 1.00 63.41 86 ARG A CA 1
ATOM 661 C C . ARG A 1 86 ? 1.434 -14.878 -10.984 1.00 63.41 86 ARG A C 1
ATOM 663 O O . ARG A 1 86 ? 0.841 -15.182 -9.956 1.00 63.41 86 ARG A O 1
ATOM 670 N N . LYS A 1 87 ? 2.545 -15.505 -11.395 1.00 62.91 87 LYS A N 1
ATOM 671 C CA . LYS A 1 87 ? 3.202 -16.591 -10.642 1.00 62.91 87 LYS A CA 1
ATOM 672 C C . LYS A 1 87 ? 4.071 -16.080 -9.486 1.00 62.91 87 LYS A C 1
ATOM 674 O O . LYS A 1 87 ? 4.081 -16.693 -8.428 1.00 62.91 87 LYS A O 1
ATOM 679 N N . GLN A 1 88 ? 4.767 -14.957 -9.669 1.00 57.44 88 GLN A N 1
ATOM 680 C CA . GLN A 1 88 ? 5.657 -14.361 -8.656 1.00 57.44 88 GLN A CA 1
ATOM 681 C C . GLN A 1 88 ? 4.906 -13.611 -7.537 1.00 57.44 88 GLN A C 1
ATOM 683 O O . GLN A 1 88 ? 5.473 -13.384 -6.470 1.00 57.44 88 GLN A O 1
ATOM 688 N N . ARG A 1 89 ? 3.613 -13.299 -7.745 1.00 56.62 89 ARG A N 1
ATOM 689 C CA . ARG A 1 89 ? 2.695 -12.613 -6.804 1.00 56.62 89 ARG A CA 1
ATOM 690 C C . ARG A 1 89 ? 2.625 -13.184 -5.386 1.00 56.62 89 ARG A C 1
ATOM 692 O O . ARG A 1 89 ? 2.044 -12.535 -4.521 1.00 56.62 89 ARG A O 1
ATOM 699 N N . GLN A 1 90 ? 3.115 -14.399 -5.156 1.00 54.62 90 GLN A N 1
ATOM 700 C CA . GLN A 1 90 ? 2.954 -15.083 -3.874 1.00 54.62 90 GLN A CA 1
ATOM 701 C C . GLN A 1 90 ? 4.203 -15.086 -2.993 1.00 54.62 90 GLN A C 1
ATOM 703 O O . GLN A 1 90 ? 4.087 -15.424 -1.821 1.00 54.62 90 GLN A O 1
ATOM 708 N N . THR A 1 91 ? 5.381 -14.708 -3.504 1.00 56.88 91 THR A N 1
ATOM 709 C CA . THR A 1 91 ? 6.632 -14.974 -2.772 1.00 56.88 91 THR A CA 1
ATOM 710 C C . THR A 1 91 ? 7.531 -13.765 -2.556 1.00 56.88 91 THR A C 1
ATOM 712 O O . THR A 1 91 ? 8.266 -13.758 -1.572 1.00 56.88 91 THR A O 1
ATOM 715 N N . ARG A 1 92 ? 7.533 -12.757 -3.444 1.00 62.25 92 ARG A N 1
ATOM 716 C CA . ARG A 1 92 ? 8.435 -11.590 -3.340 1.00 62.25 92 ARG A CA 1
ATOM 717 C C . ARG A 1 92 ? 7.836 -10.345 -3.995 1.00 62.25 92 ARG A C 1
ATOM 719 O O . ARG A 1 92 ? 7.169 -10.447 -5.016 1.00 62.25 92 ARG A O 1
ATOM 726 N N . LYS A 1 93 ? 8.136 -9.172 -3.433 1.00 72.25 93 LYS A N 1
ATOM 727 C CA . LYS A 1 93 ? 7.871 -7.857 -4.044 1.00 72.25 93 LYS A CA 1
ATOM 728 C C . LYS A 1 93 ? 8.780 -7.638 -5.255 1.00 72.25 93 LYS A C 1
ATOM 730 O O . LYS A 1 93 ? 9.943 -8.053 -5.223 1.00 72.25 93 LYS A O 1
ATOM 735 N N . VAL A 1 94 ? 8.269 -6.989 -6.299 1.00 69.38 94 VAL A N 1
ATOM 736 C CA . VAL A 1 94 ? 8.952 -6.912 -7.600 1.00 69.38 94 VAL A CA 1
ATOM 737 C C . VAL A 1 94 ? 9.099 -5.464 -8.058 1.00 69.38 94 VAL A C 1
ATOM 739 O O . VAL A 1 94 ? 8.107 -4.756 -8.209 1.00 69.38 94 VAL A O 1
ATOM 742 N N . LEU A 1 95 ? 10.335 -5.042 -8.331 1.00 73.56 95 LEU A N 1
ATOM 743 C CA . LEU A 1 95 ? 10.611 -3.870 -9.156 1.00 73.56 95 LEU A CA 1
ATOM 744 C C . LEU A 1 95 ? 10.905 -4.357 -10.572 1.00 73.56 95 LEU A C 1
ATOM 746 O O . LEU A 1 95 ? 11.862 -5.096 -10.799 1.00 73.56 95 LEU A O 1
ATOM 750 N N . MET A 1 96 ? 10.103 -3.924 -11.534 1.00 72.62 96 MET A N 1
ATOM 751 C CA . MET A 1 96 ? 10.347 -4.178 -12.944 1.00 72.62 96 MET A CA 1
ATOM 752 C C . MET A 1 96 ? 10.941 -2.933 -13.590 1.00 72.62 96 MET A C 1
ATOM 754 O O . MET A 1 96 ? 10.262 -1.921 -13.742 1.00 72.62 96 MET A O 1
ATOM 758 N N . VAL A 1 97 ? 12.203 -3.028 -14.000 1.00 72.88 97 VAL A N 1
ATOM 759 C CA . VAL A 1 97 ? 12.875 -1.988 -14.773 1.00 72.88 97 VAL A CA 1
ATOM 760 C C . VAL A 1 97 ? 12.639 -2.254 -16.253 1.00 72.88 97 VAL A C 1
ATOM 762 O O . VAL A 1 97 ? 13.103 -3.254 -16.810 1.00 72.88 97 VAL A O 1
ATOM 765 N N . VAL A 1 98 ? 11.889 -1.358 -16.884 1.00 71.00 98 VAL A N 1
ATOM 766 C CA . VAL A 1 98 ? 11.606 -1.378 -18.313 1.00 71.00 98 VAL A CA 1
ATOM 767 C C . VAL A 1 98 ? 12.513 -0.350 -18.962 1.00 71.00 98 VAL A C 1
ATOM 769 O O . VAL A 1 98 ? 12.250 0.846 -18.902 1.00 71.00 98 VAL A O 1
ATOM 772 N N . HIS A 1 99 ? 13.588 -0.832 -19.580 1.00 69.00 99 HIS A N 1
ATOM 773 C CA . HIS A 1 99 ? 14.449 0.024 -20.373 1.00 69.00 99 HIS A CA 1
ATOM 774 C C . HIS A 1 99 ? 13.774 0.307 -21.711 1.00 69.00 99 HIS A C 1
ATOM 776 O O . HIS A 1 99 ? 13.476 -0.618 -22.480 1.00 69.00 99 HIS A O 1
ATOM 782 N N . TRP A 1 100 ? 13.531 1.582 -21.988 1.00 65.88 100 TRP A N 1
ATOM 783 C CA . TRP A 1 100 ? 12.940 2.027 -23.236 1.00 65.88 100 TRP A CA 1
ATOM 784 C C . TRP A 1 100 ? 13.863 3.026 -23.919 1.00 65.88 100 TRP A C 1
ATOM 786 O O . TRP A 1 100 ? 14.152 4.090 -23.389 1.00 65.88 100 TRP A O 1
ATOM 796 N N . VAL A 1 101 ? 14.304 2.691 -25.131 1.00 59.50 101 VAL A N 1
ATOM 797 C CA . VAL A 1 101 ? 15.030 3.636 -25.980 1.00 59.50 101 VAL A CA 1
ATOM 798 C C . VAL A 1 101 ? 13.996 4.440 -26.762 1.00 59.50 101 VAL A C 1
ATOM 800 O O . VAL A 1 101 ? 13.250 3.840 -27.549 1.00 59.50 101 VAL A O 1
ATOM 803 N N . PRO A 1 102 ? 13.942 5.773 -26.602 1.00 55.66 102 PRO A N 1
ATOM 804 C CA . PRO A 1 102 ? 13.051 6.581 -27.401 1.00 55.66 102 PRO A CA 1
ATOM 805 C C . PRO A 1 102 ? 13.330 6.408 -28.880 1.00 55.66 102 PRO A C 1
ATOM 807 O O . PRO A 1 102 ? 14.460 6.561 -29.344 1.00 55.66 102 PRO A O 1
ATOM 810 N N . SER A 1 103 ? 12.292 6.077 -29.648 1.00 51.06 103 SER A N 1
ATOM 811 C CA . SER A 1 103 ? 12.433 6.038 -31.100 1.00 51.06 103 SER A CA 1
ATOM 812 C C . SER A 1 103 ? 12.881 7.416 -31.605 1.00 51.06 103 SER A C 1
ATOM 814 O O . SER A 1 103 ? 12.399 8.442 -31.118 1.00 51.06 103 SER A O 1
ATOM 816 N N . LYS A 1 104 ? 13.764 7.442 -32.612 1.00 42.62 104 LYS A N 1
ATOM 817 C CA . LYS A 1 104 ? 14.291 8.672 -33.241 1.00 42.62 104 LYS A CA 1
ATOM 818 C C . LYS A 1 104 ? 13.186 9.667 -33.647 1.00 42.62 104 LYS A C 1
ATOM 820 O O . LYS A 1 104 ? 13.417 10.869 -33.671 1.00 42.62 104 LYS A O 1
ATOM 825 N N . TRP A 1 105 ? 11.982 9.165 -33.915 1.00 42.53 105 TRP A N 1
ATOM 826 C CA . TRP A 1 105 ? 10.782 9.923 -34.274 1.00 42.53 105 TRP A CA 1
ATOM 827 C C . TRP A 1 105 ? 10.179 10.729 -33.114 1.00 42.53 105 TRP A C 1
ATOM 829 O O . TRP A 1 105 ? 9.698 11.835 -33.338 1.00 42.53 105 TRP A O 1
ATOM 839 N N . MET A 1 106 ? 10.272 10.236 -31.873 1.00 47.31 106 MET A N 1
ATOM 840 C CA . MET A 1 106 ? 9.785 10.948 -30.682 1.00 47.31 106 MET A CA 1
ATOM 841 C C . MET A 1 106 ? 10.701 12.114 -30.281 1.00 47.31 106 MET A C 1
ATOM 843 O O . MET A 1 106 ? 10.221 13.137 -29.804 1.00 47.31 106 MET A O 1
ATOM 847 N N . LEU A 1 107 ? 12.006 12.003 -30.553 1.00 51.25 107 LEU A N 1
ATOM 848 C CA . LEU A 1 107 ? 12.995 13.065 -30.313 1.00 51.25 107 LEU A CA 1
ATOM 849 C C . LEU A 1 107 ? 12.856 14.255 -31.282 1.00 51.25 107 LEU A C 1
ATOM 851 O O . LEU A 1 107 ? 13.383 15.329 -31.017 1.00 51.25 107 LEU A O 1
ATOM 855 N N . LEU A 1 108 ? 12.144 14.078 -32.401 1.00 45.59 108 LEU A N 1
ATOM 856 C CA . LEU A 1 108 ? 11.958 15.097 -33.442 1.00 45.59 108 LEU A CA 1
ATOM 857 C C . LEU A 1 108 ? 10.673 15.927 -33.273 1.00 45.59 108 LEU A C 1
ATOM 859 O O . LEU A 1 108 ? 10.348 16.716 -34.159 1.00 45.59 108 LEU A O 1
ATOM 863 N N . GLY A 1 109 ? 9.928 15.754 -32.173 1.00 44.16 109 GLY A N 1
ATOM 864 C CA . GLY A 1 109 ? 8.745 16.568 -31.862 1.00 44.16 109 GLY A CA 1
ATOM 865 C C . GLY A 1 109 ? 7.598 16.459 -32.876 1.00 44.16 109 GLY A C 1
ATOM 866 O O . GLY A 1 109 ? 6.696 17.294 -32.875 1.00 44.16 109 GLY A O 1
ATOM 867 N N . LYS A 1 110 ? 7.614 15.452 -33.760 1.00 41.16 110 LYS A N 1
ATOM 868 C CA . LYS A 1 110 ? 6.561 15.239 -34.757 1.00 41.16 110 LYS A CA 1
ATOM 869 C C . LYS A 1 110 ? 5.686 14.062 -34.329 1.00 41.16 110 LYS A C 1
ATOM 871 O O . LYS A 1 110 ? 6.121 12.918 -34.341 1.00 41.16 110 LYS A O 1
ATOM 876 N N . THR A 1 111 ? 4.438 14.404 -34.006 1.00 34.94 111 THR A N 1
ATOM 877 C CA . THR A 1 111 ? 3.265 13.585 -33.637 1.00 34.94 111 THR A CA 1
ATOM 878 C C . THR A 1 111 ? 3.147 13.111 -32.181 1.00 34.94 111 THR A C 1
ATOM 880 O O . THR A 1 111 ? 3.895 12.278 -31.682 1.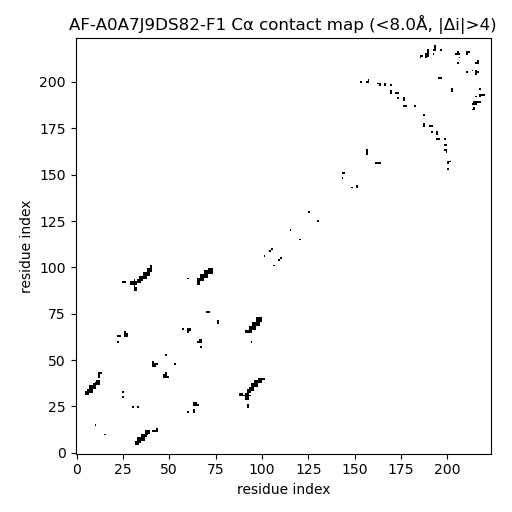00 34.94 111 THR A O 1
ATOM 883 N N . LEU A 1 112 ? 2.085 13.617 -31.544 1.00 39.12 112 LEU A N 1
ATOM 884 C CA . LEU A 1 112 ? 1.421 13.150 -30.320 1.00 39.12 112 LEU A CA 1
ATOM 885 C C . LEU A 1 112 ? 0.659 11.817 -30.534 1.00 39.12 112 LEU A C 1
ATOM 887 O O . LEU A 1 112 ? -0.204 11.470 -29.737 1.00 39.12 112 LEU A O 1
ATOM 891 N N . ASP A 1 113 ? 0.982 11.044 -31.575 1.00 37.16 113 ASP A N 1
ATOM 892 C CA . ASP A 1 113 ? 0.262 9.812 -31.947 1.00 37.16 113 ASP A CA 1
ATOM 893 C C . ASP A 1 113 ? 0.836 8.545 -31.280 1.00 37.16 113 ASP A C 1
ATOM 895 O O . ASP A 1 113 ? 0.446 7.422 -31.591 1.00 37.16 113 ASP A O 1
ATOM 899 N N . GLY A 1 114 ? 1.768 8.714 -30.335 1.00 39.84 114 GLY A N 1
ATOM 900 C CA . GLY A 1 114 ? 2.287 7.640 -29.479 1.00 39.84 114 GLY A CA 1
ATOM 901 C C . GLY A 1 114 ? 1.483 7.412 -28.194 1.00 39.84 114 GLY A C 1
ATOM 902 O O . GLY A 1 114 ? 1.767 6.468 -27.455 1.00 39.84 114 GLY A O 1
ATOM 903 N N . HIS A 1 115 ? 0.489 8.255 -27.901 1.00 42.25 115 HIS A N 1
ATOM 904 C CA . HIS A 1 115 ? -0.423 8.007 -26.790 1.00 42.25 115 HIS A CA 1
ATOM 905 C C . HIS A 1 115 ? -1.339 6.837 -27.155 1.00 42.25 115 HIS A C 1
ATOM 907 O O . HIS A 1 115 ? -1.952 6.840 -28.220 1.00 42.25 115 HIS A O 1
ATOM 913 N N . LEU A 1 116 ? -1.408 5.834 -26.269 1.00 43.69 116 LEU A N 1
ATOM 914 C CA . LEU A 1 116 ? -2.406 4.757 -26.284 1.00 43.69 116 LEU A CA 1
ATOM 915 C C . LEU A 1 116 ? -3.710 5.269 -26.904 1.00 43.69 116 LEU A C 1
ATOM 917 O O . LEU A 1 116 ? -4.293 6.217 -26.375 1.00 43.69 116 LEU A O 1
ATOM 921 N N . SER A 1 117 ? -4.142 4.691 -28.031 1.00 46.28 117 SER A N 1
ATOM 922 C CA . SER A 1 117 ? -5.335 5.198 -28.708 1.00 46.28 117 SER A CA 1
ATOM 923 C C . SER A 1 117 ? -6.503 5.210 -27.722 1.00 46.28 117 SER A C 1
ATOM 925 O O . SER A 1 117 ? -6.651 4.293 -26.906 1.00 46.28 117 SER A O 1
ATOM 927 N N . LEU A 1 118 ? -7.363 6.226 -27.799 1.00 48.00 118 LEU A N 1
ATOM 928 C CA . LEU A 1 118 ? -8.550 6.320 -26.945 1.00 48.00 118 LEU A CA 1
ATOM 929 C C . LEU A 1 118 ? -9.372 5.017 -26.983 1.00 48.00 118 LEU A C 1
ATOM 931 O O . LEU A 1 118 ? -9.930 4.597 -25.977 1.00 48.00 118 LEU A O 1
ATOM 935 N N . SER A 1 119 ? -9.369 4.311 -28.119 1.00 50.22 119 SER A N 1
ATOM 936 C CA . SER A 1 119 ? -9.998 2.998 -28.284 1.00 50.22 119 SER A CA 1
ATOM 937 C C . SER A 1 119 ? -9.330 1.864 -27.490 1.00 50.22 119 SER A C 1
ATOM 939 O O . SER A 1 119 ? -10.025 0.960 -27.028 1.00 50.22 119 SER A O 1
ATOM 941 N N . MET A 1 120 ? -8.012 1.896 -27.290 1.00 53.25 120 MET A N 1
ATOM 942 C CA . MET A 1 120 ? -7.286 0.959 -26.429 1.00 53.25 120 MET A CA 1
ATOM 943 C C . MET A 1 120 ? -7.517 1.281 -24.947 1.00 53.25 120 MET A C 1
ATOM 945 O O . MET A 1 120 ? -7.771 0.372 -24.159 1.00 53.25 120 MET A O 1
ATOM 949 N N . TYR A 1 121 ? -7.541 2.568 -24.592 1.00 51.31 121 TYR A N 1
ATOM 950 C CA . TYR A 1 121 ? -7.874 3.029 -23.241 1.00 51.31 121 TYR A CA 1
ATOM 951 C C . TYR A 1 121 ? -9.321 2.668 -22.852 1.00 51.31 121 TYR A C 1
ATOM 953 O O . TYR A 1 121 ? -9.561 2.095 -21.791 1.00 51.31 121 TYR A O 1
ATOM 961 N N . LEU A 1 122 ? -10.286 2.880 -23.755 1.00 51.38 122 LEU A N 1
ATOM 962 C CA . LEU A 1 122 ? -11.692 2.498 -23.566 1.00 51.38 122 LEU A CA 1
ATOM 963 C C . LEU A 1 122 ? -11.891 0.976 -23.479 1.00 51.38 122 LEU A C 1
ATOM 965 O O . LEU A 1 122 ? -12.718 0.517 -22.692 1.00 51.38 122 LEU A O 1
ATOM 969 N N . LYS A 1 123 ? -11.119 0.180 -24.236 1.00 57.16 123 LYS A N 1
ATOM 970 C CA . LYS A 1 123 ? -11.118 -1.290 -24.115 1.00 57.16 123 LYS A CA 1
ATOM 971 C C . LYS A 1 123 ? -10.577 -1.771 -22.766 1.00 57.16 123 LYS A C 1
ATOM 973 O O . LYS A 1 123 ? -11.066 -2.776 -22.258 1.00 57.16 123 LYS A O 1
ATOM 978 N N . MET A 1 124 ? -9.592 -1.077 -22.192 1.00 58.88 124 MET A N 1
ATOM 979 C CA . MET A 1 124 ? -9.034 -1.412 -20.877 1.00 58.88 124 MET A CA 1
ATOM 980 C C . MET A 1 124 ? -9.963 -1.010 -19.726 1.00 58.88 124 MET A C 1
ATOM 982 O O . MET A 1 124 ? -10.143 -1.797 -18.801 1.00 58.88 124 MET A O 1
ATOM 986 N N . LEU A 1 125 ? -10.595 0.166 -19.802 1.00 55.03 125 LEU A N 1
ATOM 987 C CA . LEU A 1 125 ? -11.499 0.669 -18.759 1.00 55.03 125 LEU A CA 1
ATOM 988 C C . LEU A 1 125 ? -12.818 -0.110 -18.642 1.00 55.03 125 LEU A C 1
ATOM 990 O O . LEU A 1 125 ? -13.456 -0.070 -17.598 1.00 55.03 125 LEU A O 1
ATOM 994 N N . LYS A 1 126 ? -13.245 -0.800 -19.705 1.00 54.41 126 LYS A N 1
ATOM 995 C CA . LYS A 1 126 ? -14.507 -1.558 -19.757 1.00 54.41 126 LYS A CA 1
ATOM 996 C C . LYS A 1 126 ? -14.292 -2.967 -20.301 1.00 54.41 126 LYS A C 1
ATOM 998 O O . LYS A 1 126 ? -15.027 -3.426 -21.179 1.00 54.41 126 LYS A O 1
ATOM 1003 N N . SER A 1 127 ? -13.240 -3.648 -19.849 1.00 66.88 127 SER A N 1
ATOM 1004 C CA . SER A 1 127 ? -13.038 -5.031 -20.276 1.00 66.88 127 SER A CA 1
ATOM 1005 C C . SER A 1 127 ? -14.150 -5.909 -19.685 1.00 66.88 127 SER A C 1
ATOM 1007 O O . SER A 1 127 ? -14.444 -5.837 -18.493 1.00 66.88 127 SER A O 1
ATOM 1009 N N . LYS A 1 128 ? -14.780 -6.748 -20.518 1.00 73.06 128 LYS A N 1
ATOM 1010 C CA . LYS A 1 128 ? -15.768 -7.745 -20.058 1.00 73.06 128 LYS A CA 1
ATOM 1011 C C . LYS A 1 128 ? -15.183 -8.670 -18.986 1.00 73.06 128 LYS A C 1
ATOM 1013 O O . LYS A 1 128 ? -15.908 -9.150 -18.127 1.00 73.06 128 LYS A O 1
ATOM 1018 N N . GLU A 1 129 ? -13.870 -8.883 -19.040 1.00 77.06 129 GLU A N 1
ATOM 1019 C CA . GLU A 1 129 ? -13.110 -9.634 -18.043 1.00 77.06 129 GLU A CA 1
ATOM 1020 C C . GLU A 1 129 ? -13.132 -8.952 -16.668 1.00 77.06 129 GLU A C 1
ATOM 1022 O O . GLU A 1 129 ? -13.327 -9.632 -15.669 1.00 77.06 129 GLU A O 1
ATOM 1027 N N . GLY A 1 130 ? -12.988 -7.622 -16.604 1.00 76.38 130 GLY A N 1
ATOM 1028 C CA . GLY A 1 130 ? -13.059 -6.870 -15.347 1.00 76.38 130 GLY A CA 1
ATOM 1029 C C . GLY A 1 130 ? -14.427 -6.982 -14.676 1.00 76.38 130 GLY A C 1
ATOM 1030 O O . GLY A 1 130 ? -14.496 -7.328 -13.503 1.00 76.38 130 GLY A O 1
ATOM 1031 N N . ALA A 1 131 ? -15.504 -6.790 -15.444 1.00 81.25 131 ALA A N 1
ATOM 1032 C CA . ALA A 1 131 ? -16.872 -6.920 -14.935 1.00 81.25 131 ALA A CA 1
ATOM 1033 C C . ALA A 1 131 ? -17.194 -8.349 -14.459 1.00 81.25 131 ALA A C 1
ATOM 1035 O O . ALA A 1 131 ? -17.885 -8.530 -13.463 1.00 81.25 131 ALA A O 1
ATOM 1036 N N . ALA A 1 132 ? -16.674 -9.375 -15.144 1.00 85.31 132 ALA A N 1
ATOM 1037 C CA . ALA A 1 132 ? -16.846 -10.762 -14.717 1.00 85.31 132 ALA A CA 1
ATOM 1038 C C . ALA A 1 132 ? -16.113 -11.064 -13.396 1.00 85.31 132 ALA A C 1
ATOM 1040 O O . ALA A 1 132 ? -16.645 -11.783 -12.557 1.00 85.31 132 ALA A O 1
ATOM 1041 N N . LEU A 1 133 ? -14.912 -10.506 -13.200 1.00 83.50 133 LEU A N 1
ATOM 1042 C CA . LEU A 1 133 ? -14.152 -10.659 -11.953 1.00 83.50 133 LEU A CA 1
ATOM 1043 C C . LEU A 1 133 ? -14.795 -9.914 -10.777 1.00 83.50 133 LEU A C 1
ATOM 1045 O O . LEU A 1 133 ? -14.711 -10.391 -9.649 1.00 83.50 133 LEU A O 1
ATOM 1049 N N . GLU A 1 134 ? -15.412 -8.760 -11.034 1.00 83.06 134 GLU A N 1
ATOM 1050 C CA . GLU A 1 134 ? -16.185 -8.013 -10.036 1.00 83.06 134 GLU A CA 1
ATOM 1051 C C . GLU A 1 134 ? -17.431 -8.798 -9.615 1.00 83.06 134 GLU A C 1
ATOM 1053 O O . GLU A 1 134 ? -17.604 -9.049 -8.429 1.00 83.06 134 GLU A O 1
ATOM 1058 N N . ALA A 1 135 ? -18.200 -9.325 -10.574 1.00 88.12 135 ALA A N 1
ATOM 1059 C CA . ALA A 1 135 ? -19.348 -10.181 -10.273 1.00 88.12 135 ALA A CA 1
ATOM 1060 C C . ALA A 1 135 ? -18.954 -11.437 -9.468 1.00 88.12 135 ALA A C 1
ATOM 1062 O O . ALA A 1 135 ? -19.613 -11.790 -8.495 1.00 88.12 135 ALA A O 1
ATOM 1063 N N . GLU A 1 136 ? -17.834 -12.087 -9.814 1.00 90.75 136 GLU A N 1
ATOM 1064 C CA . GLU A 1 136 ? -17.305 -13.217 -9.035 1.00 90.75 136 GLU A CA 1
ATOM 1065 C C . GLU A 1 136 ? -16.892 -12.797 -7.609 1.00 90.75 136 GLU A C 1
ATOM 1067 O O . GLU A 1 136 ? -16.982 -13.588 -6.665 1.00 90.75 136 GLU A O 1
ATOM 1072 N N . TRP A 1 137 ? -16.392 -11.570 -7.437 1.00 90.38 137 TRP A N 1
ATOM 1073 C CA . TRP A 1 137 ? -16.057 -11.027 -6.124 1.00 90.38 137 TRP A CA 1
ATOM 1074 C C . TRP A 1 137 ? -17.317 -10.762 -5.296 1.00 90.38 137 TRP A C 1
ATOM 1076 O O . TRP A 1 137 ? -17.343 -11.170 -4.134 1.00 90.38 137 TRP A O 1
ATOM 1086 N N . ASP A 1 138 ? -18.355 -10.179 -5.897 1.00 90.44 138 ASP A N 1
ATOM 1087 C CA . ASP A 1 138 ? -19.648 -9.925 -5.254 1.00 90.44 138 ASP A CA 1
ATOM 1088 C C . ASP A 1 138 ? -20.292 -11.231 -4.770 1.00 90.44 138 ASP A C 1
ATOM 1090 O O . ASP A 1 138 ? -20.689 -11.337 -3.608 1.00 90.44 138 ASP A O 1
ATOM 1094 N N . ASP A 1 139 ? -20.301 -12.273 -5.609 1.00 93.06 139 ASP A N 1
ATOM 1095 C CA . ASP A 1 139 ? -20.830 -13.593 -5.243 1.00 93.06 139 ASP A CA 1
ATOM 1096 C C . ASP A 1 139 ? -20.103 -14.178 -4.018 1.00 93.06 139 ASP A C 1
ATOM 1098 O O . ASP A 1 139 ? -20.726 -14.665 -3.067 1.00 93.06 139 ASP A O 1
ATOM 1102 N N . LYS A 1 140 ? -18.767 -14.082 -3.989 1.00 91.88 140 LYS A N 1
ATOM 1103 C CA . LYS A 1 140 ? -17.956 -14.521 -2.839 1.00 91.88 140 LYS A CA 1
ATOM 1104 C C . LYS A 1 140 ? -18.181 -13.657 -1.607 1.00 91.88 140 LYS A C 1
ATOM 1106 O O . LYS A 1 140 ? -18.084 -14.164 -0.488 1.00 91.88 140 LYS A O 1
ATOM 1111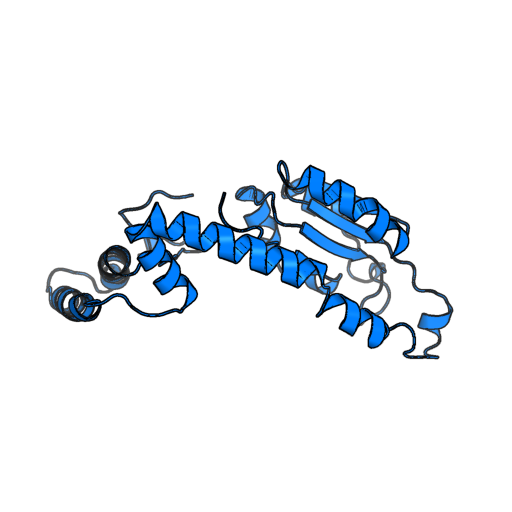 N N . PHE A 1 141 ? -18.440 -12.367 -1.791 1.00 89.88 141 PHE A N 1
ATOM 1112 C CA . PHE A 1 141 ? -18.724 -11.454 -0.696 1.00 89.88 141 PHE A CA 1
ATOM 1113 C C . PHE A 1 141 ? -20.069 -11.784 -0.036 1.00 89.88 141 PHE A C 1
ATOM 1115 O O . PHE A 1 141 ? -20.142 -11.838 1.189 1.00 89.88 141 PHE A O 1
ATOM 1122 N N . VAL A 1 142 ? -21.091 -12.155 -0.817 1.00 91.50 142 VAL A N 1
ATOM 1123 C CA . VAL A 1 142 ? -22.382 -12.639 -0.291 1.00 91.50 142 VAL A CA 1
ATOM 1124 C C . VAL A 1 142 ? -22.216 -13.926 0.528 1.00 91.50 142 VAL A C 1
ATOM 1126 O O . VAL A 1 142 ? -22.864 -14.110 1.562 1.00 91.50 142 VAL A O 1
ATOM 1129 N N . GLU A 1 143 ? -21.353 -14.851 0.099 1.00 92.00 143 GLU A N 1
ATOM 1130 C CA . GLU A 1 143 ? -21.028 -16.040 0.900 1.00 92.00 143 GLU A CA 1
ATOM 1131 C C . GLU A 1 143 ? -20.261 -15.692 2.183 1.00 92.00 143 GLU A C 1
ATOM 1133 O O . GLU A 1 143 ? -20.530 -16.267 3.243 1.00 92.00 143 GLU A O 1
ATOM 1138 N N . TYR A 1 144 ? -19.324 -14.746 2.097 1.00 90.81 144 TYR A N 1
ATOM 1139 C CA . TYR A 1 144 ? -18.562 -14.250 3.240 1.00 90.81 144 TYR A CA 1
ATOM 1140 C C . TYR A 1 144 ? -19.482 -13.620 4.291 1.00 90.81 144 TYR A C 1
ATOM 1142 O O . TYR A 1 144 ? -19.388 -13.986 5.461 1.00 90.81 144 TYR A O 1
ATOM 1150 N N . GLU A 1 145 ? -20.435 -12.787 3.873 1.00 92.06 145 GLU A N 1
ATOM 1151 C CA . GLU A 1 145 ? -21.418 -12.140 4.746 1.00 92.06 145 GLU A CA 1
ATOM 1152 C C . GLU A 1 145 ? -22.252 -13.151 5.538 1.00 92.06 145 GLU A C 1
ATOM 1154 O O . GLU A 1 145 ? -22.484 -12.994 6.738 1.00 92.06 145 GLU A O 1
ATOM 1159 N N . LYS A 1 146 ? -22.659 -14.252 4.895 1.00 93.19 146 LYS A N 1
ATOM 1160 C CA . LYS A 1 146 ? -23.406 -15.323 5.570 1.00 93.19 146 LYS A CA 1
ATOM 1161 C C . LYS A 1 146 ? -22.584 -16.000 6.665 1.00 93.19 146 LYS A C 1
ATOM 1163 O O . LYS A 1 146 ? -23.161 -16.433 7.662 1.00 93.19 146 LYS A O 1
ATOM 1168 N N . LYS A 1 147 ? -21.269 -16.123 6.463 1.00 94.38 147 LYS A N 1
ATOM 1169 C CA . LYS A 1 147 ? -20.358 -16.858 7.347 1.00 94.38 147 LYS A CA 1
ATOM 1170 C C . LYS A 1 147 ? -19.748 -15.987 8.453 1.00 94.3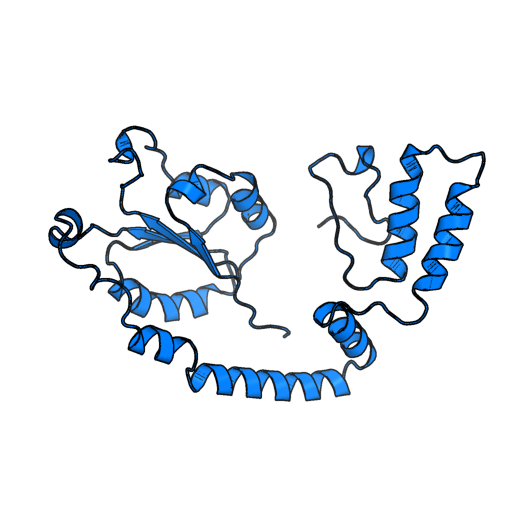8 147 LYS A C 1
ATOM 1172 O O . LYS A 1 147 ? -19.508 -16.508 9.537 1.00 94.38 147 LYS A O 1
ATOM 1177 N N . TYR A 1 148 ? -19.526 -14.702 8.187 1.00 93.44 148 TYR A N 1
ATOM 1178 C CA . TYR A 1 148 ? -18.786 -13.759 9.033 1.00 93.44 148 TYR A CA 1
ATOM 1179 C C . TYR A 1 148 ? -19.563 -12.446 9.167 1.00 93.44 148 TYR A C 1
ATOM 1181 O O . TYR A 1 148 ? -19.186 -11.409 8.618 1.00 93.44 148 TYR A O 1
ATOM 1189 N N . ARG A 1 149 ? -20.724 -12.506 9.826 1.00 90.75 149 ARG A N 1
ATOM 1190 C CA . ARG A 1 149 ? -21.657 -11.368 9.895 1.00 90.75 149 ARG A CA 1
ATOM 1191 C C . ARG A 1 149 ? -21.064 -10.169 10.628 1.00 90.75 149 ARG A C 1
ATOM 1193 O O . ARG A 1 149 ? -21.216 -9.048 10.158 1.00 90.75 149 ARG A O 1
ATOM 1200 N N . GLU A 1 150 ? -20.395 -10.401 11.755 1.00 87.56 150 GLU A N 1
ATOM 1201 C CA . GLU A 1 150 ? -19.814 -9.327 12.570 1.00 87.56 150 GLU A CA 1
ATOM 1202 C C . GLU A 1 150 ? -18.652 -8.649 11.831 1.00 87.56 150 GLU A C 1
ATOM 1204 O O . GLU A 1 150 ? -18.624 -7.426 11.705 1.00 87.56 150 GLU A O 1
ATOM 1209 N N . GLU A 1 151 ? -17.762 -9.435 11.225 1.00 88.88 151 GLU A N 1
ATOM 1210 C CA . GLU A 1 151 ? -16.623 -8.931 10.455 1.00 88.88 151 GLU A CA 1
ATOM 1211 C C . GLU A 1 151 ? -17.055 -8.246 9.154 1.00 88.88 151 GLU A C 1
ATOM 1213 O O . GLU A 1 151 ? -16.360 -7.364 8.657 1.00 88.88 151 GLU A O 1
ATOM 1218 N N . THR A 1 152 ? -18.197 -8.635 8.581 1.00 88.44 152 THR A N 1
ATOM 1219 C CA . THR A 1 152 ? -18.748 -7.971 7.391 1.00 88.44 152 THR A CA 1
ATOM 1220 C C . THR A 1 152 ? -19.316 -6.602 7.732 1.00 88.44 152 THR A C 1
ATOM 1222 O O . THR A 1 152 ? -19.095 -5.655 6.982 1.00 88.44 152 THR A O 1
ATOM 1225 N N . VAL A 1 153 ? -19.992 -6.465 8.878 1.00 88.56 153 VAL A N 1
ATOM 1226 C CA . VAL A 1 153 ? -20.422 -5.151 9.380 1.00 88.56 153 VAL A CA 1
ATOM 1227 C C . VAL A 1 153 ? -19.205 -4.253 9.597 1.00 88.56 153 VAL A C 1
ATOM 1229 O O . VAL A 1 153 ? -19.197 -3.117 9.130 1.00 88.56 153 VAL A O 1
ATOM 1232 N N . GLU A 1 154 ? -18.155 -4.775 10.235 1.00 88.56 154 GLU A N 1
ATOM 1233 C CA . GLU A 1 154 ? -16.906 -4.040 10.452 1.00 88.56 154 GLU A CA 1
ATOM 1234 C C . GLU A 1 154 ? -16.241 -3.615 9.133 1.00 88.56 154 GLU A C 1
ATOM 1236 O O . GLU A 1 154 ? -15.903 -2.447 8.943 1.00 88.56 154 GLU A O 1
ATOM 1241 N N . LEU A 1 155 ? -16.092 -4.549 8.193 1.00 89.31 155 LEU A N 1
ATOM 1242 C CA . LEU A 1 155 ? -15.485 -4.293 6.891 1.00 89.31 155 LEU A CA 1
ATOM 1243 C C . LEU A 1 155 ? -16.279 -3.263 6.081 1.00 89.31 155 LEU A C 1
ATOM 1245 O O . LEU A 1 155 ? -15.679 -2.393 5.450 1.00 89.31 155 LEU A O 1
ATOM 1249 N N . ASN A 1 156 ? -17.610 -3.325 6.124 1.00 88.12 156 ASN A N 1
ATOM 1250 C CA . ASN A 1 156 ? -18.466 -2.353 5.453 1.00 88.12 156 ASN A CA 1
ATOM 1251 C C . ASN A 1 156 ? -18.285 -0.951 6.038 1.00 88.12 156 ASN A C 1
ATOM 1253 O O . ASN A 1 156 ? -18.109 -0.022 5.259 1.00 88.12 156 ASN A O 1
ATOM 1257 N N . LEU A 1 157 ? -18.232 -0.799 7.368 1.00 89.00 157 LEU A N 1
ATOM 1258 C CA . LEU A 1 157 ? -17.951 0.496 8.008 1.00 89.00 157 LEU A CA 1
ATOM 1259 C C . LEU A 1 157 ? -16.609 1.083 7.545 1.00 89.00 157 LEU A C 1
ATOM 1261 O O . LEU A 1 157 ? -16.518 2.269 7.233 1.00 89.00 157 LEU A O 1
ATOM 1265 N N . ILE A 1 158 ? -15.572 0.245 7.443 1.00 88.12 158 ILE A N 1
ATOM 1266 C CA . ILE A 1 158 ? -14.244 0.672 6.979 1.00 88.12 158 ILE A CA 1
ATOM 1267 C C . ILE A 1 158 ? -14.287 1.118 5.510 1.00 88.12 158 ILE A C 1
ATOM 1269 O O . ILE A 1 158 ? -13.687 2.133 5.160 1.00 88.12 158 ILE A O 1
ATOM 1273 N N . ILE A 1 159 ? -14.975 0.368 4.645 1.00 87.06 159 ILE A N 1
ATOM 1274 C CA . ILE A 1 159 ? -15.039 0.655 3.204 1.00 87.06 159 ILE A CA 1
ATOM 1275 C C . ILE A 1 159 ? -15.892 1.897 2.915 1.00 87.06 159 ILE A C 1
ATOM 1277 O O . ILE A 1 159 ? -15.524 2.691 2.049 1.00 87.06 159 ILE A O 1
ATOM 1281 N N . THR A 1 160 ? -17.013 2.083 3.618 1.00 87.62 160 THR A N 1
ATOM 1282 C CA . THR A 1 160 ? -17.892 3.251 3.435 1.00 87.62 160 THR A CA 1
ATOM 1283 C C . THR A 1 160 ? -17.352 4.503 4.120 1.00 87.62 160 THR A C 1
ATOM 1285 O O . THR A 1 160 ? -17.712 5.615 3.734 1.00 87.62 160 THR A O 1
ATOM 1288 N N . GLY A 1 161 ? -16.475 4.340 5.115 1.00 86.62 161 GLY A N 1
ATOM 1289 C CA . GLY A 1 161 ? -15.990 5.429 5.959 1.00 86.62 161 GLY A CA 1
ATOM 1290 C C . GLY A 1 161 ? -17.025 5.900 6.985 1.00 86.62 161 GLY A C 1
ATOM 1291 O O . GLY A 1 161 ? -16.886 6.996 7.532 1.00 86.62 161 GLY A O 1
ATOM 1292 N N . GLU A 1 162 ? -18.069 5.107 7.237 1.00 87.69 162 GLU A N 1
ATOM 1293 C CA . GLU A 1 162 ? -19.071 5.396 8.260 1.00 87.69 162 GLU A CA 1
ATOM 1294 C C . GLU A 1 162 ? -18.545 5.067 9.663 1.00 87.69 162 GLU A C 1
ATOM 1296 O O . GLU A 1 162 ? -17.802 4.108 9.878 1.00 87.69 162 GLU A O 1
ATOM 1301 N N . LEU A 1 163 ? -18.951 5.868 10.649 1.00 87.00 163 LEU A N 1
ATOM 1302 C CA . LEU A 1 163 ? -18.606 5.618 12.045 1.00 87.00 163 LEU A CA 1
ATOM 1303 C C . LEU A 1 163 ? -19.575 4.598 12.662 1.00 87.00 163 LEU A C 1
ATOM 1305 O O . LEU A 1 163 ? -20.777 4.650 12.393 1.00 87.00 163 LEU A O 1
ATOM 1309 N N . PRO A 1 164 ? -19.091 3.699 13.534 1.00 86.94 164 PRO A N 1
ATOM 1310 C CA . PRO A 1 164 ? -19.944 2.723 14.195 1.00 86.94 164 PRO A CA 1
ATOM 1311 C C . PRO A 1 164 ? -20.960 3.393 15.122 1.00 86.94 164 PRO A C 1
ATOM 1313 O O . PRO A 1 164 ? -20.698 4.430 15.738 1.00 86.94 164 PRO A O 1
ATOM 1316 N N . ALA A 1 165 ? -22.120 2.759 15.278 1.00 85.06 165 ALA A N 1
ATOM 1317 C CA . ALA A 1 165 ? -23.160 3.245 16.175 1.00 85.06 165 ALA A CA 1
ATOM 1318 C C . ALA A 1 165 ? -22.638 3.394 17.619 1.00 85.06 165 ALA A C 1
ATOM 1320 O O . ALA A 1 165 ? -22.063 2.469 18.193 1.00 85.06 165 ALA A O 1
ATOM 1321 N N . GLY A 1 166 ? -22.876 4.559 18.229 1.00 81.62 166 GLY A N 1
ATOM 1322 C CA . GLY A 1 166 ? -22.436 4.853 19.593 1.00 81.62 166 GLY A CA 1
ATOM 1323 C C . GLY A 1 166 ? -20.973 5.283 19.717 1.00 81.62 166 GLY A C 1
ATOM 1324 O O . GLY A 1 166 ? -20.471 5.343 20.845 1.00 81.62 166 GLY A O 1
ATOM 1325 N N . TRP A 1 167 ? -20.298 5.616 18.608 1.00 82.88 167 TRP A N 1
ATOM 1326 C CA . TRP A 1 167 ? -18.962 6.223 18.619 1.00 82.88 167 TRP A CA 1
ATOM 1327 C C . TRP A 1 167 ? -18.912 7.510 19.458 1.00 82.88 167 TRP A C 1
ATOM 1329 O O . TRP A 1 167 ? -17.877 7.826 20.038 1.00 82.88 167 TRP A O 1
ATOM 1339 N N . GLU A 1 168 ? -20.027 8.227 19.613 1.00 83.38 168 GLU A N 1
ATOM 1340 C CA . GLU A 1 168 ? -20.131 9.453 20.407 1.00 83.38 168 GLU A CA 1
ATOM 1341 C C . GLU A 1 168 ? -19.829 9.210 21.891 1.00 83.38 168 GLU A C 1
ATOM 1343 O O . GLU A 1 168 ? -19.358 10.113 22.584 1.00 83.38 168 GLU A O 1
ATOM 1348 N N . LYS A 1 169 ? -20.013 7.977 22.389 1.00 78.94 169 LYS A N 1
ATOM 1349 C CA . LYS A 1 169 ? -19.581 7.595 23.745 1.00 78.94 169 LYS A CA 1
ATOM 1350 C C . LYS A 1 169 ? -18.072 7.777 23.926 1.00 78.94 169 LYS A C 1
ATOM 1352 O O . LYS A 1 169 ? -17.624 8.051 25.042 1.00 78.94 169 LYS A O 1
ATOM 1357 N N . ALA A 1 170 ? -17.293 7.695 22.841 1.00 78.19 170 ALA A N 1
ATOM 1358 C CA . ALA A 1 170 ? -15.879 8.048 22.853 1.00 78.19 170 ALA A CA 1
ATOM 1359 C C .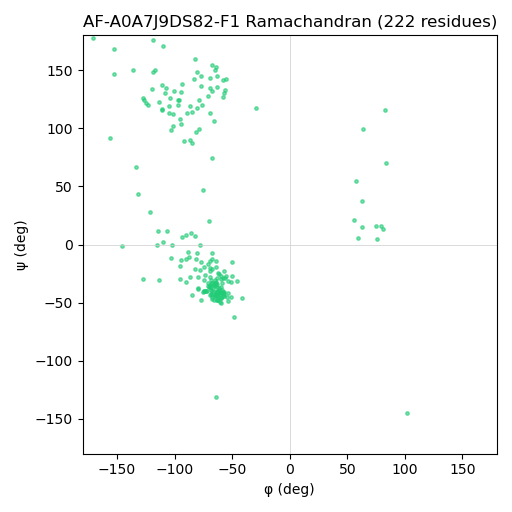 ALA A 1 170 ? -15.681 9.497 23.304 1.00 78.19 170 ALA A C 1
ATOM 1361 O O . ALA A 1 170 ? -14.803 9.750 24.114 1.00 78.19 170 ALA A O 1
ATOM 1362 N N . LEU A 1 171 ? -16.509 10.444 22.851 1.00 78.62 171 LEU A N 1
ATOM 1363 C CA . LEU A 1 171 ? -16.378 11.863 23.203 1.00 78.62 171 LEU A CA 1
ATOM 1364 C C . LEU A 1 171 ? -16.543 12.086 24.708 1.00 78.62 171 LEU A C 1
ATOM 1366 O O . LEU A 1 171 ? -15.766 12.826 25.309 1.00 78.62 171 LEU A O 1
ATOM 1370 N N . SER A 1 172 ? -17.505 11.407 25.339 1.00 76.81 172 SER A N 1
ATOM 1371 C CA . SER A 1 172 ? -17.683 11.457 26.795 1.00 76.81 172 SER A CA 1
ATOM 1372 C C . SER A 1 172 ? -16.458 10.913 27.537 1.00 76.81 172 SER A C 1
ATOM 1374 O O . SER A 1 172 ? -15.988 11.537 28.490 1.00 76.81 172 SER A O 1
ATOM 1376 N N . LEU A 1 173 ? -15.891 9.795 27.072 1.00 72.12 173 LEU A N 1
ATOM 1377 C CA . LEU A 1 173 ? -14.670 9.215 27.642 1.00 72.12 173 LEU A CA 1
ATOM 1378 C C . LEU A 1 173 ? -13.455 10.137 27.444 1.00 72.12 173 LEU A C 1
ATOM 1380 O O . LEU A 1 173 ? -12.720 10.396 28.394 1.00 72.12 173 LEU A O 1
ATOM 1384 N N . LEU A 1 174 ? -13.288 10.705 26.250 1.00 76.00 174 LEU A N 1
ATOM 1385 C CA . LEU A 1 174 ? -12.227 11.658 25.912 1.00 76.00 174 LEU A CA 1
ATOM 1386 C C . LEU A 1 174 ? -12.305 12.935 26.762 1.00 76.00 174 LEU A C 1
ATOM 1388 O O . LEU A 1 174 ? -11.279 13.466 27.185 1.00 76.00 174 LEU A O 1
ATOM 1392 N N . ASN A 1 175 ? -13.513 13.417 27.058 1.00 73.62 175 ASN A N 1
ATOM 1393 C CA . ASN A 1 175 ? -13.708 14.578 27.925 1.00 73.62 175 ASN A CA 1
ATOM 1394 C C . ASN A 1 175 ? -13.352 14.268 29.385 1.00 73.62 175 ASN A C 1
ATOM 1396 O O . ASN A 1 175 ? -12.751 15.110 30.048 1.00 73.62 175 ASN A O 1
ATOM 1400 N N . SER A 1 176 ? -13.637 13.056 29.875 1.00 68.25 176 SER A N 1
ATOM 1401 C CA . SER A 1 176 ? -13.249 12.650 31.236 1.00 68.25 176 SER A CA 1
ATOM 1402 C C . SER A 1 176 ? -11.726 12.608 31.434 1.00 68.25 176 SER A C 1
ATOM 1404 O O . SER A 1 176 ? -11.220 12.952 32.501 1.00 68.25 176 SER A O 1
ATOM 1406 N N . VAL A 1 177 ? -10.985 12.269 30.375 1.00 64.94 177 VAL A N 1
ATOM 1407 C CA . VAL A 1 177 ? -9.519 12.192 30.366 1.00 64.94 177 VAL A CA 1
ATOM 1408 C C . VAL A 1 177 ? -8.857 13.578 30.438 1.00 64.94 177 VAL A C 1
ATOM 1410 O O . VAL A 1 177 ? -7.847 13.740 31.121 1.00 64.94 177 VAL A O 1
ATOM 1413 N N . LYS A 1 178 ? -9.441 14.605 29.804 1.00 59.56 178 LYS A N 1
ATOM 1414 C CA . LYS A 1 178 ? -8.890 15.978 29.773 1.00 59.56 178 LYS A CA 1
ATOM 1415 C C . LYS A 1 178 ? -8.893 16.703 31.124 1.00 59.56 178 LYS A C 1
ATOM 1417 O O . LYS A 1 178 ? -8.146 17.662 31.286 1.00 59.56 178 LYS A O 1
ATOM 1422 N N . HIS A 1 179 ? -9.728 16.278 32.072 1.00 58.72 179 HIS A N 1
ATOM 1423 C CA . HIS A 1 179 ? -9.948 16.984 33.341 1.00 58.72 179 HIS A CA 1
ATOM 1424 C C . HIS A 1 179 ? -9.309 16.302 34.558 1.00 58.72 179 HIS A C 1
ATOM 1426 O O . HIS A 1 179 ? -9.587 16.687 35.692 1.00 58.72 179 HIS A O 1
ATOM 1432 N N . SER A 1 180 ? -8.441 15.307 34.351 1.00 58.22 180 SER A N 1
ATOM 1433 C CA . SER A 1 180 ? -7.697 14.691 35.449 1.00 58.22 180 SER A CA 1
ATOM 1434 C C . SER A 1 180 ? -6.488 15.563 35.838 1.00 58.22 180 SER A C 1
ATOM 1436 O O . SER A 1 180 ? -5.588 15.740 35.015 1.00 58.22 180 SER A O 1
ATOM 1438 N N . PRO A 1 181 ? -6.414 16.097 37.074 1.00 58.84 181 PRO A N 1
ATOM 1439 C CA . PRO A 1 181 ? -5.343 17.008 37.501 1.00 58.84 181 PRO A CA 1
ATOM 1440 C C . PRO A 1 181 ? -3.952 16.350 37.588 1.00 58.84 181 PRO A C 1
ATOM 1442 O O . PRO A 1 181 ? -2.958 17.036 37.807 1.00 58.84 181 PRO A O 1
ATOM 1445 N N . THR A 1 182 ? -3.864 15.031 37.416 1.00 62.47 182 THR A N 1
ATOM 1446 C CA . THR A 1 182 ? -2.637 14.227 37.518 1.00 62.47 182 THR A CA 1
ATOM 1447 C C . THR A 1 182 ? -2.034 13.824 36.168 1.00 62.47 182 THR A C 1
ATOM 1449 O O . THR A 1 182 ? -0.996 13.161 36.148 1.00 62.47 182 THR A O 1
ATOM 1452 N N . VAL A 1 183 ? -2.636 14.201 35.033 1.00 62.16 183 VAL A N 1
ATOM 1453 C CA . VAL A 1 183 ? -2.157 13.795 33.700 1.00 62.16 183 VAL A CA 1
ATOM 1454 C C . VAL A 1 183 ? -1.447 14.951 32.997 1.00 62.16 183 VAL A C 1
ATOM 1456 O O . VAL A 1 183 ? -2.044 15.982 32.703 1.00 62.16 183 VAL A O 1
ATOM 1459 N N . ALA A 1 184 ? -0.166 14.762 32.669 1.00 66.75 184 ALA A N 1
ATOM 1460 C CA . ALA A 1 184 ? 0.575 15.696 31.824 1.00 66.75 184 ALA A CA 1
ATOM 1461 C C . ALA A 1 184 ? -0.040 15.763 30.415 1.00 66.75 184 ALA A C 1
ATOM 1463 O O . ALA A 1 184 ? -0.300 14.725 29.803 1.00 66.75 184 ALA A O 1
ATOM 1464 N N . THR A 1 185 ? -0.201 16.972 29.865 1.00 67.44 185 THR A N 1
ATOM 1465 C CA . THR A 1 185 ? -0.839 17.221 28.557 1.00 67.44 185 THR A CA 1
ATOM 1466 C C . THR A 1 185 ? -0.213 16.406 27.419 1.00 67.44 185 THR A C 1
ATOM 1468 O O . THR A 1 185 ? -0.919 15.974 26.512 1.00 67.44 185 THR A O 1
ATOM 1471 N N . GLN A 1 186 ? 1.090 16.114 27.505 1.00 68.88 186 GLN A N 1
ATOM 1472 C CA . GLN A 1 186 ? 1.820 15.281 26.541 1.00 68.88 186 GLN A CA 1
ATOM 1473 C C . GLN A 1 186 ? 1.303 13.832 26.444 1.00 68.88 186 GLN A C 1
ATOM 1475 O O . GLN A 1 186 ? 1.458 13.208 25.404 1.00 68.88 186 GLN A O 1
ATOM 1480 N N . ASN A 1 187 ? 0.666 13.297 27.493 1.00 73.81 187 ASN A N 1
ATOM 1481 C CA . ASN A 1 187 ? 0.160 11.918 27.529 1.00 73.81 187 ASN A CA 1
ATOM 1482 C C . ASN A 1 187 ? -1.284 11.796 27.010 1.00 73.81 187 ASN A C 1
ATOM 1484 O O . ASN A 1 187 ? -1.762 10.685 26.766 1.00 73.81 187 ASN A O 1
ATOM 1488 N N . LEU A 1 188 ? -1.986 12.923 26.845 1.00 76.06 188 LEU A N 1
ATOM 1489 C CA . LEU A 1 188 ? -3.376 12.952 26.387 1.00 76.06 188 LEU A CA 1
ATOM 1490 C C . LEU A 1 188 ? -3.563 12.366 24.975 1.00 76.06 188 LEU A C 1
ATOM 1492 O O . LEU A 1 188 ? -4.523 11.614 24.800 1.00 76.06 188 LEU A O 1
ATOM 1496 N N . PRO A 1 189 ? -2.685 12.621 23.977 1.00 80.19 189 PRO A N 1
ATOM 1497 C CA . PRO A 1 189 ? -2.807 12.010 22.654 1.00 80.19 189 PRO A CA 1
ATOM 1498 C C . PRO A 1 189 ? -2.869 10.484 22.724 1.00 80.19 189 PRO A C 1
ATOM 1500 O O . PRO A 1 189 ? -3.771 9.880 22.145 1.00 80.19 189 PRO A O 1
ATOM 1503 N N . GLN A 1 190 ? -1.997 9.859 23.519 1.00 83.75 190 GLN A N 1
ATOM 1504 C CA . GLN A 1 190 ? -1.988 8.406 23.633 1.00 83.75 190 GLN A CA 1
ATOM 1505 C C . GLN A 1 190 ? -3.237 7.862 24.310 1.00 83.75 190 GLN A C 1
ATOM 1507 O O . GLN A 1 190 ? -3.782 6.844 23.883 1.00 83.75 190 GLN A O 1
ATOM 1512 N N . GLN A 1 191 ? -3.690 8.512 25.380 1.00 82.88 191 GLN A N 1
ATOM 1513 C CA . GLN A 1 191 ? -4.902 8.095 26.081 1.00 82.88 191 GLN A CA 1
ATOM 1514 C C . GLN A 1 191 ? -6.116 8.190 25.155 1.00 82.88 191 GLN A C 1
ATOM 1516 O O . GLN A 1 191 ? -6.905 7.249 25.090 1.00 82.88 191 GLN A O 1
ATOM 1521 N N . ASN A 1 192 ? -6.199 9.258 24.360 1.00 84.00 192 ASN A N 1
ATOM 1522 C CA . ASN A 1 192 ? -7.259 9.441 23.378 1.00 84.00 192 ASN A CA 1
ATOM 1523 C C . ASN A 1 192 ? -7.225 8.361 22.292 1.00 84.00 192 ASN A C 1
ATOM 1525 O O . ASN A 1 192 ? -8.245 7.729 22.026 1.00 84.00 192 ASN A O 1
ATOM 1529 N N . LEU A 1 193 ? -6.052 8.091 21.713 1.00 85.56 193 LEU A N 1
ATOM 1530 C CA . LEU A 1 193 ? -5.884 7.049 20.697 1.00 85.56 193 LEU A CA 1
ATOM 1531 C C . LEU A 1 193 ? -6.278 5.661 21.222 1.00 85.56 193 LEU A C 1
ATOM 1533 O O . LEU A 1 193 ? -6.961 4.912 20.531 1.00 85.56 193 LEU A O 1
ATOM 1537 N N . ASN A 1 194 ? -5.927 5.332 22.468 1.00 86.44 194 ASN A N 1
ATOM 1538 C CA . ASN A 1 194 ? -6.259 4.040 23.077 1.00 86.44 194 ASN A CA 1
ATOM 1539 C C . ASN A 1 194 ? -7.741 3.899 23.480 1.00 86.44 194 ASN A C 1
ATOM 1541 O O . ASN A 1 194 ? -8.215 2.776 23.660 1.00 86.44 194 ASN A O 1
ATOM 1545 N N . VAL A 1 195 ? -8.475 5.009 23.622 1.00 85.81 195 VAL A N 1
ATOM 1546 C CA . VAL A 1 195 ? -9.946 4.998 23.718 1.00 85.81 195 VAL A CA 1
ATOM 1547 C C . VAL A 1 195 ? -10.555 4.786 22.334 1.00 85.81 195 VAL A C 1
ATOM 1549 O O . VAL A 1 195 ? -11.411 3.920 22.173 1.00 85.81 195 VAL A O 1
ATOM 1552 N N . LEU A 1 196 ? -10.087 5.538 21.334 1.00 84.75 196 LEU A N 1
ATOM 1553 C CA . LEU A 1 196 ? -10.622 5.493 19.974 1.00 84.75 196 LEU A CA 1
ATOM 1554 C C . LEU A 1 196 ? -10.420 4.131 19.312 1.00 84.75 196 LEU A C 1
ATOM 1556 O O . LEU A 1 196 ? -11.351 3.617 18.708 1.00 84.75 196 LEU A O 1
ATOM 1560 N N . VAL A 1 197 ? -9.261 3.497 19.483 1.00 86.56 197 VAL A N 1
ATOM 1561 C CA . VAL A 1 197 ? -8.944 2.217 18.828 1.00 86.56 197 VAL A CA 1
ATOM 1562 C C . VAL A 1 197 ? -9.784 1.029 19.331 1.00 86.56 197 VAL A C 1
ATOM 1564 O O . VAL A 1 197 ? -9.789 -0.030 18.716 1.00 86.56 197 VAL A O 1
ATOM 1567 N N . LYS A 1 198 ? -10.514 1.187 20.446 1.00 83.38 198 LYS A N 1
ATOM 1568 C CA . LYS A 1 198 ? -11.504 0.201 20.928 1.00 83.38 198 LYS A CA 1
ATOM 1569 C C . LYS A 1 198 ? -12.861 0.332 20.245 1.00 83.38 198 LYS A C 1
ATOM 1571 O O . LYS A 1 198 ? -13.673 -0.579 20.335 1.00 83.38 198 LYS A O 1
ATOM 1576 N N . LEU A 1 199 ? -13.131 1.501 19.671 1.00 84.31 199 LEU A N 1
ATOM 1577 C CA . LEU A 1 199 ? -14.439 1.884 19.152 1.00 84.31 199 LEU A CA 1
ATOM 1578 C C . LEU A 1 199 ? -14.423 2.049 17.636 1.00 84.31 199 LEU A C 1
ATOM 1580 O O . LEU A 1 199 ? -15.450 1.830 17.017 1.00 84.31 199 LEU A O 1
ATOM 1584 N N . LEU A 1 200 ? -13.288 2.445 17.056 1.00 85.44 200 LEU A N 1
ATOM 1585 C CA . LEU A 1 200 ? -13.119 2.692 15.630 1.00 85.44 200 LEU A CA 1
ATOM 1586 C C . LEU A 1 200 ? -12.364 1.527 14.980 1.00 85.44 200 LEU A C 1
ATOM 1588 O O . LEU A 1 200 ? -11.129 1.487 15.058 1.00 85.44 200 LEU A O 1
ATOM 1592 N N . PRO A 1 201 ? -13.079 0.585 14.345 1.00 83.38 201 PRO A N 1
ATOM 1593 C CA . PRO A 1 201 ? -12.434 -0.456 13.566 1.00 83.38 201 PRO A CA 1
ATOM 1594 C C . PRO A 1 201 ? -11.671 0.152 12.386 1.00 83.38 201 PRO A C 1
ATOM 1596 O O . PRO A 1 201 ? -12.065 1.173 11.825 1.00 83.38 201 PRO A O 1
ATOM 1599 N N . GLY A 1 202 ? -10.536 -0.451 12.034 1.00 83.50 202 GLY A N 1
ATOM 1600 C CA . GLY A 1 202 ? -9.677 0.041 10.953 1.00 83.50 202 GLY A CA 1
ATOM 1601 C C . GLY A 1 202 ? -8.837 1.282 11.284 1.00 83.50 202 GLY A C 1
ATOM 1602 O O . GLY A 1 202 ? -8.136 1.777 10.401 1.00 83.50 202 GLY A O 1
ATOM 1603 N N . LEU A 1 203 ? -8.845 1.781 12.530 1.00 86.12 203 LEU A N 1
ATOM 1604 C CA . LEU A 1 203 ? -7.926 2.844 12.945 1.00 86.12 203 LEU A CA 1
ATOM 1605 C C . LEU A 1 203 ? -6.480 2.330 12.922 1.00 86.12 203 LEU A C 1
ATOM 1607 O O . LEU A 1 203 ? -6.047 1.590 13.805 1.00 86.12 203 LEU A O 1
ATOM 1611 N N . LEU A 1 204 ? -5.727 2.773 11.920 1.00 84.56 204 LEU A N 1
ATOM 1612 C CA . LEU A 1 204 ? -4.304 2.499 11.764 1.00 84.56 204 LEU A CA 1
ATOM 1613 C C . LEU A 1 204 ? -3.516 3.791 11.974 1.00 84.56 204 LEU A C 1
ATOM 1615 O O . LEU A 1 204 ? -3.887 4.855 11.481 1.00 84.56 204 LEU A O 1
ATOM 1619 N N . GLY A 1 205 ? -2.415 3.697 12.709 1.00 83.38 205 GLY A N 1
ATOM 1620 C CA . GLY A 1 205 ? -1.551 4.830 13.001 1.00 83.38 205 GLY A CA 1
ATOM 1621 C C . GLY A 1 205 ? -0.121 4.382 13.243 1.00 83.38 205 GLY A C 1
ATOM 1622 O O . GLY A 1 205 ? 0.160 3.195 13.390 1.00 83.38 205 GLY A O 1
ATOM 1623 N N . GLY A 1 206 ? 0.788 5.347 13.279 1.00 83.62 206 GLY A N 1
ATOM 1624 C CA . GLY A 1 206 ? 2.198 5.093 13.524 1.00 83.62 206 GLY A CA 1
ATOM 1625 C C . GLY A 1 206 ? 2.971 6.385 13.735 1.00 83.62 206 GLY A C 1
ATOM 1626 O O . GLY A 1 206 ? 2.423 7.485 13.644 1.00 83.62 206 GLY A O 1
ATOM 1627 N N . SER A 1 207 ? 4.260 6.238 14.013 1.00 83.38 207 SER A N 1
ATOM 1628 C CA . SER A 1 207 ? 5.202 7.345 14.143 1.00 83.38 207 SER A CA 1
ATOM 1629 C C . SER A 1 207 ? 6.495 6.995 13.421 1.00 83.38 207 SER A C 1
ATOM 1631 O O . SER A 1 207 ? 6.867 5.827 13.329 1.00 83.38 207 SER A O 1
ATOM 1633 N N . VAL A 1 208 ? 7.187 8.009 12.914 1.00 83.88 208 VAL A N 1
ATOM 1634 C CA . VAL A 1 208 ? 8.499 7.843 12.284 1.00 83.88 208 VAL A CA 1
ATOM 1635 C C . VAL A 1 208 ? 9.550 7.917 13.388 1.00 83.88 208 VAL A C 1
ATOM 1637 O O . VAL A 1 208 ? 9.975 9.008 13.750 1.00 83.88 208 VAL A O 1
ATOM 1640 N N . ASP A 1 209 ? 9.885 6.765 13.976 1.00 82.75 209 ASP A N 1
ATOM 1641 C CA . ASP A 1 209 ? 10.905 6.583 15.035 1.00 82.75 209 ASP A CA 1
ATOM 1642 C C . ASP A 1 209 ? 10.677 7.374 16.346 1.00 82.75 209 ASP A C 1
ATOM 1644 O O . ASP A 1 209 ? 11.481 7.359 17.271 1.00 82.75 209 ASP A O 1
ATOM 1648 N N . LEU A 1 210 ? 9.536 8.053 16.475 1.00 85.38 210 LEU A N 1
ATOM 1649 C CA . LEU A 1 210 ? 9.225 8.928 17.609 1.00 85.38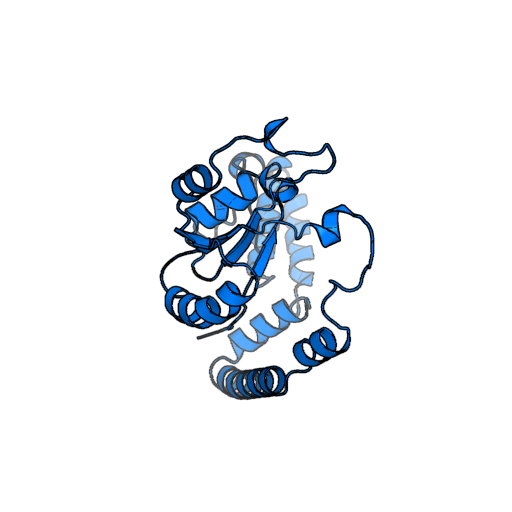 210 LEU A CA 1
ATOM 1650 C C . LEU A 1 210 ? 7.960 8.481 18.345 1.00 85.38 210 LEU A C 1
ATOM 1652 O O . LEU A 1 210 ? 7.225 9.305 18.879 1.00 85.38 210 LEU A O 1
ATOM 1656 N N . ALA A 1 211 ? 7.622 7.191 18.332 1.00 79.50 211 ALA A N 1
ATOM 1657 C CA . ALA A 1 211 ? 6.346 6.716 18.879 1.00 79.50 211 ALA A CA 1
ATOM 1658 C C . ALA A 1 211 ? 6.214 6.964 20.394 1.00 79.50 211 ALA A C 1
ATOM 1660 O O . ALA A 1 211 ? 5.155 7.393 20.860 1.00 79.50 211 ALA A O 1
ATOM 1661 N N . SER A 1 212 ? 7.306 6.760 21.140 1.00 79.25 212 SER A N 1
ATOM 1662 C CA . SER A 1 212 ? 7.404 7.010 22.585 1.00 79.25 212 SER A CA 1
ATOM 1663 C C . SER A 1 212 ? 7.465 8.497 22.943 1.00 79.25 212 SER A C 1
ATOM 1665 O O . SER A 1 212 ? 7.048 8.877 24.032 1.00 79.25 212 SER A O 1
ATOM 1667 N N . SER A 1 213 ? 7.949 9.344 22.028 1.00 80.44 213 SER A N 1
ATOM 1668 C CA . SER A 1 213 ? 8.009 10.797 22.221 1.00 80.44 213 SER A CA 1
ATOM 1669 C C . SER A 1 213 ? 6.689 11.474 21.854 1.00 80.44 213 SER A C 1
ATOM 1671 O O . SER A 1 213 ? 6.199 12.308 22.609 1.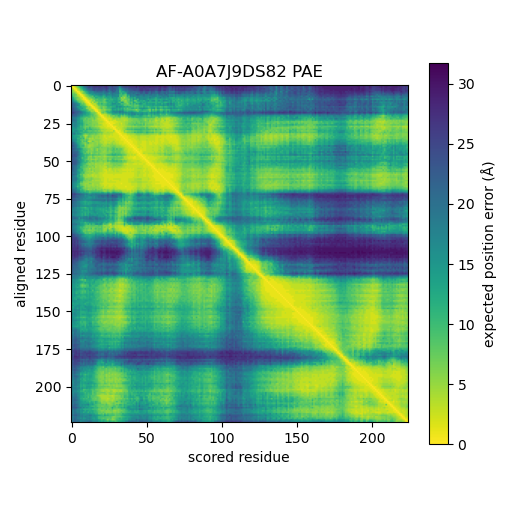00 80.44 213 SER A O 1
ATOM 1673 N N . ASN A 1 214 ? 6.080 11.069 20.738 1.00 80.69 214 ASN A N 1
ATOM 1674 C CA . ASN A 1 214 ? 4.811 11.608 20.246 1.00 80.69 214 ASN A CA 1
ATOM 1675 C C . ASN A 1 214 ? 3.597 11.007 20.962 1.00 80.69 214 ASN A C 1
ATOM 1677 O O . ASN A 1 214 ? 2.476 11.449 20.723 1.00 80.69 214 ASN A O 1
ATOM 1681 N N . MET A 1 215 ? 3.807 9.994 21.811 1.00 82.31 215 MET A N 1
ATOM 1682 C CA . MET A 1 215 ? 2.756 9.347 22.594 1.00 82.31 215 MET A CA 1
ATOM 1683 C C . MET A 1 215 ? 1.649 8.788 21.678 1.00 82.31 215 MET A C 1
ATOM 1685 O O . MET A 1 215 ? 0.471 9.118 21.795 1.00 82.31 215 MET A O 1
ATOM 1689 N N . THR A 1 216 ? 2.047 7.958 20.706 1.00 82.62 216 THR A N 1
ATOM 1690 C CA . THR A 1 216 ? 1.153 7.422 19.651 1.00 82.62 216 THR A CA 1
ATOM 1691 C C . THR A 1 216 ? 0.957 5.906 19.702 1.00 82.62 216 THR A C 1
ATOM 1693 O O . THR A 1 216 ? 0.206 5.367 18.893 1.00 82.62 216 THR A O 1
ATOM 1696 N N . LEU A 1 217 ? 1.581 5.199 20.655 1.00 84.12 217 LEU A N 1
ATOM 1697 C CA . LEU A 1 217 ? 1.497 3.734 20.709 1.00 84.12 217 LEU A CA 1
ATOM 1698 C C . LEU A 1 217 ? 0.086 3.251 21.094 1.00 84.12 217 LEU A C 1
ATOM 1700 O O . LEU A 1 217 ? -0.532 3.709 22.068 1.00 84.12 217 LEU A O 1
ATOM 1704 N N . LEU A 1 218 ? -0.406 2.259 20.362 1.00 84.81 218 LEU A N 1
ATOM 1705 C CA . LEU A 1 218 ? -1.681 1.599 20.624 1.00 84.81 218 LEU A CA 1
ATOM 1706 C C . LEU A 1 218 ? -1.420 0.352 21.474 1.00 84.81 218 LEU A C 1
ATOM 1708 O O . LEU A 1 218 ? -0.970 -0.667 20.973 1.00 84.81 218 LEU A O 1
ATOM 1712 N N . LYS A 1 219 ? -1.708 0.417 22.777 1.00 82.06 219 LYS A N 1
ATOM 1713 C CA . LYS A 1 219 ? -1.324 -0.606 23.769 1.00 82.06 219 LYS A CA 1
ATOM 1714 C C . LYS A 1 219 ? -1.972 -1.975 23.553 1.00 82.06 219 LYS A C 1
ATOM 1716 O O . LYS A 1 219 ? -1.522 -2.949 24.142 1.00 82.06 219 LYS A O 1
ATOM 1721 N N . MET A 1 220 ? -3.064 -2.034 22.793 1.00 79.44 220 MET A N 1
ATOM 1722 C CA . MET A 1 220 ? -3.765 -3.289 22.500 1.00 79.44 220 MET A CA 1
ATOM 1723 C C . MET A 1 220 ? -3.124 -4.085 21.360 1.00 79.44 220 MET A C 1
ATOM 1725 O O . MET A 1 220 ? -3.474 -5.246 21.178 1.00 79.44 220 MET A O 1
ATOM 1729 N N . TYR A 1 221 ? -2.212 -3.476 20.603 1.00 78.44 221 TYR A N 1
ATOM 1730 C CA . TYR A 1 221 ? -1.597 -4.072 19.425 1.00 78.44 221 TYR A CA 1
ATOM 1731 C C . TYR A 1 221 ? -0.087 -4.189 19.634 1.00 78.44 221 TYR A C 1
ATOM 1733 O O . TYR A 1 221 ? 0.513 -3.384 20.348 1.00 78.44 221 TYR A O 1
ATOM 1741 N N . SER A 1 222 ? 0.517 -5.215 19.040 1.00 72.62 222 SER A N 1
ATOM 1742 C CA . SER A 1 222 ? 1.971 -5.331 18.953 1.00 72.62 222 SER A CA 1
ATOM 1743 C C . SER A 1 222 ? 2.504 -4.510 17.784 1.00 72.62 222 SER A C 1
ATOM 1745 O O . SER A 1 222 ? 1.775 -4.234 16.829 1.00 72.62 222 SER A O 1
ATOM 1747 N N . ASP A 1 223 ? 3.792 -4.189 17.836 1.00 71.19 223 ASP A N 1
ATOM 1748 C CA . ASP A 1 223 ? 4.509 -3.663 16.678 1.00 71.19 223 ASP A CA 1
ATOM 1749 C C . ASP A 1 223 ? 4.553 -4.717 15.547 1.00 71.19 223 ASP A C 1
ATOM 1751 O O . ASP A 1 223 ? 4.445 -5.924 15.806 1.00 71.19 223 ASP A O 1
ATOM 1755 N N . PHE A 1 224 ? 4.647 -4.243 14.300 1.00 62.81 224 PHE A N 1
ATOM 1756 C CA . PHE A 1 224 ? 4.648 -5.047 13.068 1.00 62.81 224 PHE A CA 1
ATOM 1757 C C . PHE A 1 224 ? 6.058 -5.370 12.575 1.00 62.81 224 PHE A C 1
ATOM 1759 O O . PHE A 1 224 ? 6.926 -4.471 12.658 1.00 62.81 224 PHE A O 1
#

Foldseek 3Di:
DDDPDQPEAEDEPVRLVPDPPVLLVCLVVFQLSYEYEYEAAQADPVGGCVVPHDDDSVVSSVVSVAAEAEDADAPVVVVVCVVVSVVSSPGGYYYYYYYDHDDPCVVVVPDPPPPQPVVNVVCVVDPPVVVVVVVVNVVVLVVVCVVPVPVNVLVVCVVVVPFDPPLCVLVVVLVVLVPDPPDDPQQSQLVSLLSNPVRRRPDDDDDDVCCVPSNPDHVVDDDD

Sequence (224 aa):
PLGQGIANAVGRIGSCRETLGSCSLPGHWGLGKLIAFYDDNRISIDGDTEIAFTERIDKRFEGLGWHVIWSRMGTLAMMKFMPLLRKQRQTRKVLMVVHWVPSKWMLLGKTLDGHLSLSMYLKMLKSKEGAALEAEWDDKFVEYEKKYREETVELNLIITGELPAGWEKALSLLNSVKHSPTVATQNLPQQNLNVLVKLLPGLLGGSVDLASSNMTLLKMYSDF

pLDDT: mean 71.56, std 15.83, range [27.88, 94.38]

Nearest PDB structures (foldseek):
  5i5e-assembly1_A  TM=8.133E-01  e=6.471E-11  Scheffersomyces stipitis CBS 6054
  5hje-assembly1_A  TM=7.762E-01  e=1.219E-10  Scheffersomyces stipitis CBS 6054
  4c7v-assembly1_A  TM=7.701E-01  e=3.074E-09  Ligilactobacillus salivarius UCC118
  5hgx-assembly1_A-2  TM=7.584E-01  e=1.852E-09  Scheffersomyces stipitis CBS 6054
  8r3r-assembly1_B  TM=7.262E-01  e=2.102E-09  Streptococcus pneumoniae

Secondary structure (DSSP, 8-state):
-------EEEEEHHHHHS-HHHHHHHHHTT-TT-EEEEEE-SEETTEEGGGT----HHHHHHHTT-EEEEE-SSHHHHHHHHHHHHHHTTT--EEEEEE-PPPTTGGGT--STTS--HHHHHHHHT-HHHHHHHHHHHHHHHHHHHH-HHHHHHHHHHHHTPPPTTTTHHHHHHHHHHT-TTS-GGGHHHHHHHHHTTTSTT-----SS-HHHHT---TTS---

Mean predicted aligned error: 12.9 Å

Organism: NCBI:txid34281